Protein AF-A0A935Y0I4-F1 (afdb_monomer)

Foldseek 3Di:
DDDDDDDDDDPPPPPPPPPPQLVQALVVLLVLQLVVLVVDDPVCNVVCVVVSVLLSVLLRVLVVCPVVFALSVLQLFAALVVQPPVSVVRPDQAVLLLQLQAKWKWFDDPPDIGTFDGNVPDDPPFQQFDPDDDDPDDGDGDRADSVVSSVLCVVFPCVDSSDQKDWGACVSVDCNRVVPPPPTGTMIMGGPRSSSGDNSNVLVVLVVQLVVCVVVVPPVSVSNSSSVNSSSVSSVPVVLRHHPCSQVPVPPNGRVCVVSSHDDD

Radius of gyration: 25.75 Å; Cα contacts (8 Å, |Δi|>4): 357; chains: 1; bounding box: 66×88×62 Å

Sequence (265 aa):
MRTLIGIGILVLISYSFTFRDEAWGFYGHRLINKNAIFTLPDELRPFYKSHLDYIVEHAVDPDKRRYAVRGEAIRHYIDLDHWGVDAGQNLPRNLGDAICRNAAFYYIRAKDTILIFDTNQISEKEYVYTQNLQLNTTVFKSSVNSFRLSRWVNQTAIKEYDQNQWLVDITLGDSTIFPQLANAQSIWIDDKFSNHGILPYNFERVYRNLVAAWQNKNLDLVLRYSADIGHYIGDAHVPLHTTKNYNGQLTNQVGIHAFLGIQST

pLDDT: mean 80.15, std 18.41, range [35.19, 98.69]

Structure (mmCIF, N/CA/C/O backbone):
data_AF-A0A935Y0I4-F1
#
_entry.id   AF-A0A935Y0I4-F1
#
loop_
_atom_site.group_PDB
_atom_site.id
_atom_site.type_symbol
_atom_site.label_atom_id
_atom_site.label_alt_id
_atom_site.label_comp_id
_atom_site.label_asym_id
_atom_site.label_entity_id
_atom_site.label_seq_id
_atom_site.pdbx_PDB_ins_code
_atom_site.Cartn_x
_atom_site.Cartn_y
_atom_site.Cartn_z
_atom_site.occupancy
_atom_site.B_iso_or_equiv
_atom_site.auth_seq_id
_atom_site.auth_comp_id
_atom_site.auth_asym_id
_atom_site.auth_atom_id
_atom_site.pdbx_PDB_model_num
ATOM 1 N N . MET A 1 1 ? -41.126 -68.577 26.979 1.00 40.81 1 MET A N 1
ATOM 2 C CA . MET A 1 1 ? -39.895 -67.785 26.760 1.00 40.81 1 MET A CA 1
ATOM 3 C C . MET A 1 1 ? -40.201 -66.661 25.783 1.00 40.81 1 MET A C 1
ATOM 5 O O . MET A 1 1 ? -40.463 -66.941 24.623 1.00 40.81 1 MET A O 1
ATOM 9 N N . ARG A 1 2 ? -40.245 -65.410 26.249 1.00 37.00 2 ARG A N 1
ATOM 10 C CA . ARG A 1 2 ? -40.274 -64.210 25.400 1.00 37.00 2 ARG A CA 1
ATOM 11 C C . ARG A 1 2 ? -39.242 -63.247 25.973 1.00 37.00 2 ARG A C 1
ATOM 13 O O . ARG A 1 2 ? -39.443 -62.710 27.055 1.00 37.00 2 ARG A O 1
ATOM 20 N N . THR A 1 3 ? -38.109 -63.128 25.300 1.00 41.53 3 THR A N 1
ATOM 21 C CA . THR A 1 3 ? -37.005 -62.241 25.668 1.00 41.53 3 THR A CA 1
ATOM 22 C C . THR A 1 3 ? -37.339 -60.831 25.185 1.00 41.53 3 THR A C 1
ATOM 24 O O . THR A 1 3 ? -37.467 -60.598 23.986 1.00 41.53 3 THR A O 1
ATOM 27 N N . LEU A 1 4 ? -37.524 -59.898 26.119 1.00 44.22 4 LEU A N 1
ATOM 28 C CA . LEU A 1 4 ? -37.592 -58.462 25.846 1.00 44.22 4 LEU A CA 1
ATOM 29 C C . LEU A 1 4 ? -36.160 -57.951 25.654 1.00 44.22 4 LEU A C 1
ATOM 31 O O . LEU A 1 4 ? -35.377 -57.941 26.600 1.00 44.22 4 LEU A O 1
ATOM 35 N N . ILE A 1 5 ? -35.811 -57.552 24.432 1.00 45.97 5 ILE A N 1
ATOM 36 C CA . ILE A 1 5 ? -34.560 -56.844 24.143 1.00 45.97 5 ILE A CA 1
ATOM 37 C C . ILE A 1 5 ? -34.847 -55.353 24.328 1.00 45.97 5 ILE A C 1
ATOM 39 O O . ILE A 1 5 ? -35.503 -54.730 23.495 1.00 45.97 5 ILE A O 1
ATOM 43 N N . GLY A 1 6 ? -34.406 -54.795 25.454 1.00 44.44 6 GLY A N 1
ATOM 44 C CA . GLY A 1 6 ? -34.413 -53.354 25.686 1.00 44.44 6 GLY A CA 1
ATOM 45 C C . GLY A 1 6 ? -33.292 -52.697 24.887 1.00 44.44 6 GLY A C 1
ATOM 46 O O . GLY A 1 6 ? -32.119 -52.940 25.155 1.00 44.44 6 GLY A O 1
ATOM 47 N N . ILE A 1 7 ? -33.646 -51.872 23.904 1.00 51.00 7 ILE A N 1
ATOM 48 C CA . ILE A 1 7 ? -32.695 -51.018 23.189 1.00 51.00 7 ILE A CA 1
ATOM 49 C C . ILE A 1 7 ? -32.525 -49.745 24.022 1.00 51.00 7 ILE A C 1
ATOM 51 O O . ILE A 1 7 ? -33.390 -48.871 24.027 1.00 51.00 7 ILE A O 1
ATOM 55 N N . GLY A 1 8 ? -31.423 -49.662 24.767 1.00 48.25 8 GLY A N 1
ATOM 56 C CA . GLY A 1 8 ? -30.990 -48.421 25.400 1.00 48.25 8 GLY A CA 1
ATOM 57 C C . GLY A 1 8 ? -30.442 -47.472 24.338 1.00 48.25 8 GLY A C 1
ATOM 58 O O . GLY A 1 8 ? -29.405 -47.747 23.740 1.00 48.25 8 GLY A O 1
ATOM 59 N N . ILE A 1 9 ? -31.137 -46.363 24.089 1.00 52.34 9 ILE A N 1
ATOM 60 C CA . ILE A 1 9 ? -30.632 -45.276 23.247 1.00 52.34 9 ILE A CA 1
ATOM 61 C C . ILE A 1 9 ? -29.601 -44.503 24.073 1.00 52.34 9 ILE A C 1
ATOM 63 O O . ILE A 1 9 ? -29.947 -43.770 24.998 1.00 52.34 9 ILE A O 1
ATOM 67 N N . LEU A 1 10 ? -28.324 -44.694 23.749 1.00 49.09 10 LEU A N 1
ATOM 68 C CA . LEU A 1 10 ? -27.226 -43.910 24.298 1.00 49.09 10 LEU A CA 1
ATOM 69 C C . LEU A 1 10 ? -27.193 -42.571 23.547 1.00 49.09 10 LEU A C 1
ATOM 71 O O . LEU A 1 10 ? -26.735 -42.495 22.408 1.00 49.09 10 LEU A O 1
ATOM 75 N N . VAL A 1 11 ? -27.738 -41.518 24.157 1.00 53.06 11 VAL A N 1
ATOM 76 C CA . VAL A 1 11 ? -27.650 -40.154 23.619 1.00 53.06 11 VAL A CA 1
ATOM 77 C C . VAL A 1 11 ? -26.230 -39.648 23.869 1.00 53.06 11 VAL A C 1
ATOM 79 O O . VAL A 1 11 ? -25.910 -39.140 24.941 1.00 53.06 11 VAL A O 1
ATOM 82 N N . LEU A 1 12 ? -25.357 -39.823 22.877 1.00 50.84 12 LEU A N 1
ATOM 83 C CA . LEU A 1 12 ? -24.080 -39.122 22.811 1.00 50.84 12 LEU A CA 1
ATOM 84 C C . LEU A 1 12 ? -24.376 -37.642 22.556 1.00 50.84 12 LEU A C 1
ATOM 86 O O . LEU A 1 12 ? -24.647 -37.236 21.428 1.00 50.84 12 LEU A O 1
ATOM 90 N N . ILE A 1 13 ? -24.347 -36.835 23.617 1.00 53.62 13 ILE A N 1
ATOM 91 C CA . ILE A 1 13 ? -24.310 -35.377 23.501 1.00 53.62 13 ILE A CA 1
ATOM 92 C C . ILE A 1 13 ? -22.937 -35.031 22.925 1.00 53.62 13 ILE A C 1
ATOM 94 O O . ILE A 1 13 ? -21.954 -34.882 23.650 1.00 53.62 13 ILE A O 1
ATOM 98 N N . SER A 1 14 ? -22.849 -34.950 21.600 1.00 52.78 14 SER A N 1
ATOM 99 C CA . SER A 1 14 ? -21.717 -34.320 20.938 1.00 52.78 14 SER A CA 1
ATOM 100 C C . SER A 1 14 ? -21.765 -32.836 21.285 1.00 52.78 14 SER A C 1
ATOM 102 O O . SER A 1 14 ? -22.553 -32.083 20.712 1.00 52.78 14 SER A O 1
ATOM 104 N N . TYR A 1 15 ? -20.943 -32.407 22.242 1.00 48.09 15 TYR A N 1
ATOM 105 C CA . TYR A 1 15 ? -20.570 -31.003 22.350 1.00 48.09 15 TYR A CA 1
ATOM 106 C C . TYR A 1 15 ? -19.842 -30.648 21.053 1.00 48.09 15 TYR A C 1
ATOM 108 O O . TYR A 1 15 ? -18.650 -30.906 20.898 1.00 48.09 15 TYR A O 1
ATOM 116 N N . SER A 1 16 ? -20.572 -30.101 20.085 1.00 47.41 16 SER A N 1
ATOM 117 C CA . SER A 1 16 ? -19.957 -29.369 18.991 1.00 47.41 16 SER A CA 1
ATOM 118 C C . SER A 1 16 ? -19.268 -28.169 19.628 1.00 47.41 16 SER A C 1
ATOM 120 O O . SER A 1 16 ? -19.913 -27.172 19.946 1.00 47.41 16 SER A O 1
ATOM 122 N N . PHE A 1 17 ? -17.962 -28.278 19.869 1.00 44.94 17 PHE A N 1
ATOM 123 C CA . PHE A 1 17 ? -17.122 -27.102 20.031 1.00 44.94 17 PHE A CA 1
ATOM 124 C C . PHE A 1 17 ? -17.249 -26.325 18.720 1.00 44.94 17 PHE A C 1
ATOM 126 O O . PHE A 1 17 ? -16.590 -26.630 17.729 1.00 44.94 17 PHE A O 1
ATOM 133 N N . THR A 1 18 ? -18.161 -25.356 18.675 1.00 46.91 18 THR A N 1
ATOM 134 C CA . THR A 1 18 ? -18.112 -24.316 17.659 1.00 46.91 18 THR A CA 1
ATOM 135 C C . THR A 1 18 ? -16.845 -23.534 17.953 1.00 46.91 18 THR A C 1
ATOM 137 O O . THR A 1 18 ? -16.846 -22.676 18.837 1.00 46.91 18 THR A O 1
ATOM 140 N N . PHE A 1 19 ? -15.750 -23.876 17.276 1.00 46.38 19 PHE A N 1
ATOM 141 C CA . PHE A 1 19 ? -14.584 -23.009 17.194 1.00 46.38 19 PHE A CA 1
ATOM 142 C C . PHE A 1 19 ? -15.072 -21.671 16.625 1.00 46.38 19 PHE A C 1
ATOM 144 O O . PHE A 1 19 ? -15.308 -21.539 15.428 1.00 46.38 19 PHE A O 1
ATOM 151 N N . ARG A 1 20 ? -15.312 -20.694 17.502 1.00 52.66 20 ARG A N 1
ATOM 152 C CA . ARG A 1 20 ? -15.394 -19.279 17.140 1.00 52.66 20 ARG A CA 1
ATOM 153 C C . ARG A 1 20 ? -14.025 -18.670 17.410 1.00 52.66 20 ARG A C 1
ATOM 155 O O . ARG A 1 20 ? -13.895 -17.850 18.307 1.00 52.66 20 ARG A O 1
ATOM 162 N N . ASP A 1 21 ? -13.015 -19.103 16.666 1.00 49.38 21 ASP A N 1
ATOM 163 C CA . ASP A 1 21 ? -11.733 -18.397 16.623 1.00 49.38 21 ASP A CA 1
ATOM 164 C C . ASP A 1 21 ? -11.668 -17.591 15.327 1.00 49.38 21 ASP A C 1
ATOM 166 O O . ASP A 1 21 ? -10.992 -17.940 14.368 1.00 49.38 21 ASP A O 1
ATOM 170 N N . GLU A 1 22 ? -12.402 -16.479 15.296 1.00 61.56 22 GLU A N 1
ATOM 171 C CA . GLU A 1 22 ? -12.103 -15.374 14.379 1.00 61.56 22 GLU A CA 1
ATOM 172 C C . GLU A 1 22 ? -11.055 -14.463 15.036 1.00 61.56 22 GLU A C 1
ATOM 174 O O . GLU A 1 22 ? -11.298 -13.277 15.254 1.00 61.56 22 GLU A O 1
ATOM 179 N N . ALA A 1 23 ? -9.904 -15.015 15.435 1.00 62.53 23 ALA A N 1
ATOM 180 C CA . ALA A 1 23 ? -8.901 -14.251 16.180 1.00 62.53 23 ALA A CA 1
ATOM 181 C C . ALA A 1 23 ? -8.399 -13.025 15.389 1.00 62.53 23 ALA A C 1
ATOM 183 O O . ALA A 1 23 ? -8.123 -11.981 15.979 1.00 62.53 23 ALA A O 1
ATOM 184 N N . TRP A 1 24 ? -8.350 -13.137 14.057 1.00 70.31 24 TRP A N 1
ATOM 185 C CA . TRP A 1 24 ? -7.743 -12.138 13.170 1.00 70.31 24 TRP A CA 1
ATOM 186 C C . TRP A 1 24 ? -8.620 -11.686 11.997 1.00 70.31 24 TRP A C 1
ATOM 188 O O . TRP A 1 24 ? -8.236 -10.768 11.289 1.00 70.31 24 TRP A O 1
ATOM 198 N N . GLY A 1 25 ? -9.793 -12.289 11.790 1.00 82.06 25 GLY A N 1
ATOM 199 C CA . GLY A 1 25 ? -10.727 -11.907 10.729 1.00 82.06 25 GLY A CA 1
ATOM 200 C C . GLY A 1 25 ? -11.545 -10.663 11.080 1.00 82.06 25 GLY A C 1
ATOM 201 O O . GLY A 1 25 ? 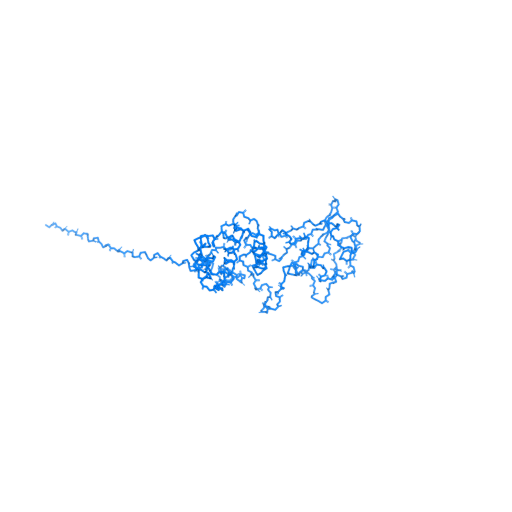-11.080 -9.735 11.742 1.00 82.06 25 GLY A O 1
ATOM 202 N N . PHE A 1 26 ? -12.822 -10.645 10.692 1.00 89.56 26 PHE A N 1
ATOM 203 C CA . PHE A 1 26 ? -13.692 -9.487 10.916 1.00 89.56 26 PHE A CA 1
ATOM 204 C C . PHE A 1 26 ? -13.775 -9.054 12.380 1.00 89.56 26 PHE A C 1
ATOM 206 O O . PHE A 1 26 ? -13.751 -7.855 12.670 1.00 89.56 26 PHE A O 1
ATOM 213 N N . TYR A 1 27 ? -13.851 -10.008 13.307 1.00 89.81 27 TYR A N 1
ATOM 214 C CA . TYR A 1 27 ? -13.810 -9.709 14.733 1.00 89.81 27 TYR A CA 1
ATOM 215 C C . TYR A 1 27 ? -12.490 -9.047 15.165 1.00 89.81 27 TYR A C 1
ATOM 217 O O . TYR A 1 27 ? -12.528 -8.038 15.873 1.00 89.81 27 TYR A O 1
ATOM 225 N N . GLY A 1 28 ? -11.346 -9.562 14.702 1.00 91.31 28 GLY A N 1
ATOM 226 C CA . GLY A 1 28 ? -10.019 -9.015 14.992 1.00 91.31 28 GLY A CA 1
ATOM 227 C C . GLY A 1 28 ? -9.895 -7.547 14.579 1.00 91.31 28 GLY A C 1
ATOM 228 O O . GLY A 1 28 ? -9.604 -6.692 15.419 1.00 91.31 28 GLY A O 1
ATOM 229 N N . HIS A 1 29 ? -10.231 -7.217 13.328 1.00 93.94 29 HIS A N 1
ATOM 230 C CA . HIS A 1 29 ? -10.179 -5.830 12.841 1.00 93.94 29 HIS A CA 1
ATOM 231 C C . HIS A 1 29 ? -11.102 -4.888 13.622 1.00 93.94 29 HIS A C 1
ATOM 233 O O . HIS A 1 29 ? -10.701 -3.771 13.969 1.00 93.94 29 HIS A O 1
ATOM 239 N N . ARG A 1 30 ? -12.321 -5.342 13.944 1.00 95.62 30 ARG A N 1
ATOM 240 C CA . ARG A 1 30 ? -13.286 -4.600 14.773 1.00 95.62 30 AR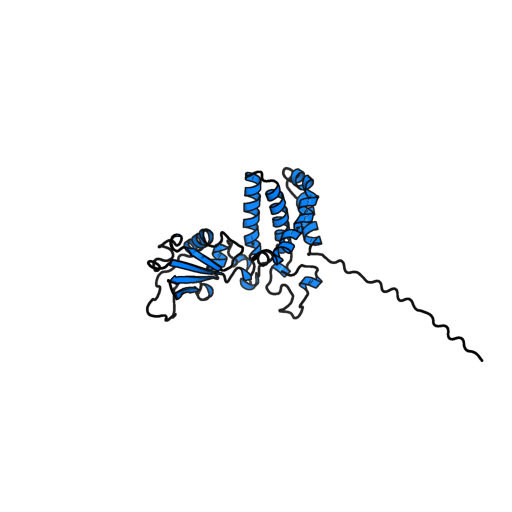G A CA 1
ATOM 241 C C . ARG A 1 30 ? -12.728 -4.311 16.161 1.00 95.62 30 ARG A C 1
ATOM 243 O O . ARG A 1 30 ? -12.832 -3.184 16.647 1.00 95.62 30 ARG A O 1
ATOM 250 N N . LEU A 1 31 ? -12.141 -5.321 16.799 1.00 95.19 31 LEU A N 1
ATOM 251 C CA . LEU A 1 31 ? -11.591 -5.215 18.144 1.00 95.19 31 LEU A CA 1
ATOM 252 C C . LEU A 1 31 ? -10.366 -4.294 18.183 1.00 95.19 31 LEU A C 1
ATOM 254 O O . LEU A 1 31 ? -10.285 -3.440 19.066 1.00 95.19 31 LEU A O 1
ATOM 258 N N . ILE A 1 32 ? -9.450 -4.418 17.217 1.00 95.00 32 ILE A N 1
ATOM 259 C CA . ILE A 1 32 ? -8.272 -3.547 17.093 1.00 95.00 32 ILE A CA 1
ATOM 260 C C . ILE A 1 32 ? -8.707 -2.089 16.921 1.00 95.00 32 ILE A C 1
ATOM 262 O O . ILE A 1 32 ? -8.279 -1.237 17.698 1.00 95.00 32 ILE A O 1
ATOM 266 N N . ASN A 1 33 ? -9.615 -1.803 15.981 1.00 96.88 33 ASN A N 1
ATOM 267 C CA . ASN A 1 33 ? -10.123 -0.446 15.750 1.00 96.88 33 ASN A CA 1
ATOM 268 C C . ASN A 1 33 ? -10.814 0.126 16.993 1.00 96.88 33 ASN A C 1
ATOM 270 O O . ASN A 1 33 ? -10.539 1.256 17.397 1.00 96.88 33 ASN A O 1
ATOM 274 N N . LYS A 1 34 ? -11.665 -0.673 17.648 1.00 97.56 34 LYS A N 1
ATOM 275 C CA . LYS A 1 34 ? -12.320 -0.285 18.901 1.00 97.56 34 LYS A CA 1
ATOM 276 C C . LYS A 1 34 ? -11.299 0.107 19.967 1.00 97.56 34 LYS A C 1
ATOM 278 O O . LYS A 1 34 ? -11.445 1.152 20.594 1.00 97.56 34 LYS A O 1
ATOM 283 N N . ASN A 1 35 ? -10.289 -0.731 20.189 1.00 97.50 35 ASN A N 1
ATOM 284 C CA . ASN A 1 35 ? -9.287 -0.508 21.228 1.00 97.50 35 ASN A CA 1
ATOM 285 C C . ASN A 1 35 ? -8.371 0.677 20.900 1.00 97.50 35 ASN A C 1
ATOM 287 O O . ASN A 1 35 ? -8.064 1.458 21.799 1.00 97.50 35 ASN A O 1
ATOM 291 N N . ALA A 1 36 ? -8.017 0.866 19.625 1.00 96.62 36 ALA A N 1
ATOM 292 C CA . ALA A 1 36 ? -7.198 1.985 19.168 1.00 96.62 36 ALA A CA 1
ATOM 293 C C . ALA A 1 36 ? -7.815 3.344 19.533 1.00 96.62 36 ALA A C 1
ATOM 295 O O . ALA A 1 36 ? -7.097 4.253 19.942 1.00 96.62 36 ALA A O 1
ATOM 296 N N . ILE A 1 37 ? -9.147 3.479 19.485 1.00 97.88 37 ILE A N 1
ATOM 297 C CA . ILE A 1 37 ? -9.838 4.714 19.892 1.00 97.88 37 ILE A CA 1
ATOM 298 C C . ILE A 1 37 ? -9.480 5.100 21.332 1.00 97.88 37 ILE A C 1
ATOM 300 O O . ILE A 1 37 ? -9.255 6.274 21.618 1.00 97.88 37 ILE A O 1
ATOM 304 N N . PHE A 1 38 ? -9.390 4.133 22.245 1.00 97.25 38 PHE A N 1
ATOM 305 C CA . PHE A 1 38 ? -9.099 4.400 23.655 1.00 97.25 38 PHE A CA 1
ATOM 306 C C . PHE A 1 38 ? -7.627 4.732 23.923 1.00 97.25 38 PHE A C 1
ATOM 308 O O . PHE A 1 38 ? -7.328 5.276 24.984 1.00 97.25 38 PHE A O 1
ATOM 315 N N . THR A 1 39 ? -6.730 4.475 22.967 1.00 96.69 39 THR A N 1
ATOM 316 C CA . THR A 1 39 ? -5.302 4.813 23.058 1.00 96.69 39 THR A CA 1
ATOM 317 C C . THR A 1 39 ? -4.945 6.126 22.357 1.00 96.69 39 THR A C 1
ATOM 319 O O . THR A 1 39 ? -3.797 6.555 22.424 1.00 96.69 39 THR A O 1
ATOM 322 N N . LEU A 1 40 ? -5.898 6.773 21.674 1.00 96.44 40 LEU A N 1
ATOM 323 C CA . LEU A 1 40 ? -5.672 8.062 21.009 1.00 96.44 40 LEU A CA 1
ATOM 324 C C . LEU A 1 40 ? -5.384 9.191 22.015 1.00 96.44 40 LEU A C 1
ATOM 326 O O . LEU A 1 40 ? -5.855 9.102 23.152 1.00 96.44 40 LEU A O 1
ATOM 330 N N . PRO A 1 41 ? -4.694 10.275 21.601 1.00 97.69 41 PRO A N 1
ATOM 331 C CA . PRO A 1 41 ? -4.523 11.489 22.406 1.00 97.69 41 PRO A CA 1
ATOM 332 C C . PRO A 1 41 ? -5.850 12.083 22.899 1.00 97.69 41 PRO A C 1
ATOM 334 O O . PRO A 1 41 ? -6.892 11.913 22.256 1.00 97.69 41 PRO A O 1
ATOM 337 N N . ASP A 1 42 ? -5.811 12.794 24.029 1.00 96.94 42 ASP A N 1
ATOM 338 C CA . ASP A 1 42 ? -6.998 13.350 24.697 1.00 96.94 42 ASP A CA 1
ATOM 339 C C . ASP A 1 42 ? -7.793 14.308 23.796 1.00 96.94 42 ASP A C 1
ATOM 341 O O . ASP A 1 42 ? -9.015 14.379 23.898 1.00 96.94 42 ASP A O 1
ATOM 345 N N . GLU A 1 43 ? -7.125 14.991 22.869 1.00 97.12 43 GLU A N 1
ATOM 346 C CA . GLU A 1 43 ? -7.724 15.949 21.939 1.00 97.12 43 GLU A CA 1
ATOM 347 C C . GLU A 1 43 ? -8.553 15.268 20.842 1.00 97.12 43 GLU A C 1
ATOM 349 O O . GLU A 1 43 ? -9.546 15.821 20.370 1.00 97.12 43 GLU A O 1
ATOM 354 N N . LEU A 1 44 ? -8.166 14.055 20.433 1.00 96.00 44 LEU A N 1
ATOM 355 C CA . LEU A 1 44 ? -8.829 13.303 19.363 1.00 96.00 44 LEU A CA 1
ATOM 356 C C . LEU A 1 44 ? -9.845 12.298 19.906 1.00 96.00 44 LEU A C 1
ATOM 358 O O . LEU A 1 44 ? -10.862 12.020 19.267 1.00 96.00 44 LEU A O 1
ATOM 362 N N . ARG A 1 45 ? -9.586 11.741 21.092 1.00 97.69 45 ARG A N 1
ATOM 363 C CA . ARG A 1 45 ? -10.374 10.646 21.664 1.00 97.69 45 ARG A CA 1
ATOM 364 C C . ARG A 1 45 ? -11.880 10.947 21.759 1.00 97.69 45 ARG A C 1
ATOM 366 O O . ARG A 1 45 ? -12.649 10.064 21.381 1.00 97.69 45 ARG A O 1
ATOM 373 N N . PRO A 1 46 ? -12.353 12.131 22.208 1.00 98.38 46 PRO A N 1
ATOM 374 C CA . PRO A 1 46 ? -13.785 12.430 22.280 1.00 98.38 46 PRO A CA 1
ATOM 375 C C . PRO A 1 46 ? -14.488 12.329 20.923 1.00 98.38 46 PRO A C 1
ATOM 377 O O . PRO A 1 46 ? -15.561 11.732 20.838 1.00 98.38 46 PRO A O 1
ATOM 380 N N . PHE A 1 47 ? -13.852 12.836 19.861 1.00 98.25 47 PHE A N 1
ATOM 381 C CA . PHE A 1 47 ? -14.379 12.755 18.500 1.00 98.25 47 PHE A CA 1
ATOM 382 C C . PHE A 1 47 ? -14.569 11.296 18.075 1.00 98.25 47 PHE A C 1
ATOM 384 O O . PHE A 1 47 ? -15.676 10.901 17.711 1.00 98.25 47 PHE A O 1
ATOM 391 N N . TYR A 1 48 ? -13.536 10.461 18.192 1.00 98.31 48 TYR A N 1
ATOM 392 C CA . TYR A 1 48 ? -13.633 9.062 17.767 1.00 98.31 48 TYR A CA 1
ATOM 393 C C . TYR A 1 48 ? -14.547 8.225 18.663 1.00 98.31 48 TYR A C 1
ATOM 395 O O . TYR A 1 48 ? -15.263 7.364 18.162 1.00 98.31 48 TYR A O 1
ATOM 403 N N . LYS A 1 49 ? -14.607 8.509 19.971 1.00 98.31 49 LYS A N 1
ATOM 404 C CA . LYS A 1 49 ? -15.575 7.863 20.870 1.00 98.31 49 LYS A CA 1
ATOM 405 C C . LYS A 1 49 ? -17.019 8.163 20.472 1.00 98.31 49 LYS A C 1
ATOM 407 O O . LYS A 1 49 ? -17.850 7.269 20.572 1.00 98.31 49 LYS A O 1
ATOM 412 N N . SER A 1 50 ? -17.318 9.380 20.010 1.00 98.38 50 SER A N 1
ATOM 413 C CA . SER A 1 50 ? -18.665 9.723 19.527 1.00 98.38 50 SER A CA 1
ATOM 414 C C . SER A 1 50 ? -19.051 9.025 18.214 1.00 98.38 50 SER A C 1
ATOM 416 O O . SER A 1 50 ? -20.235 8.916 17.922 1.00 98.38 50 SER A O 1
ATOM 418 N N . HIS A 1 51 ? -18.073 8.488 17.472 1.00 98.62 51 HIS A N 1
ATOM 419 C CA . HIS A 1 51 ? -18.269 7.752 16.216 1.00 98.62 51 HIS A CA 1
ATOM 420 C C . HIS A 1 51 ? -17.841 6.277 16.320 1.00 98.62 51 HIS A C 1
ATOM 422 O O . HIS A 1 51 ? -17.541 5.643 15.307 1.00 98.62 51 HIS A O 1
ATOM 428 N N . LEU A 1 52 ? -17.784 5.729 17.540 1.00 98.38 52 LEU A N 1
ATOM 429 C CA . LEU A 1 52 ? -17.259 4.389 17.815 1.00 98.38 52 LEU A CA 1
ATOM 430 C C . LEU A 1 52 ? -17.929 3.316 16.948 1.00 98.38 52 LEU A C 1
ATOM 432 O O . LEU A 1 52 ? -17.231 2.502 16.349 1.00 98.38 52 LEU A O 1
ATOM 436 N N . ASP A 1 53 ? -19.259 3.341 16.860 1.00 98.38 53 ASP A N 1
ATOM 437 C CA . ASP A 1 53 ? -20.024 2.328 16.130 1.00 98.38 53 ASP A CA 1
ATOM 438 C C . ASP A 1 53 ? -19.664 2.315 14.644 1.00 98.38 53 ASP A C 1
ATOM 440 O O . ASP A 1 53 ? -19.393 1.248 14.099 1.00 98.38 53 ASP A O 1
ATOM 444 N N . TYR A 1 54 ? -19.536 3.493 14.022 1.00 98.56 54 TYR A N 1
ATOM 445 C CA . TYR A 1 54 ? -19.104 3.607 12.630 1.00 98.56 54 TYR A CA 1
ATOM 446 C C . TYR A 1 54 ? -17.697 3.028 12.440 1.00 98.56 54 TYR A C 1
ATOM 448 O O . TYR A 1 54 ? -17.479 2.182 11.576 1.00 98.56 54 TYR A O 1
ATOM 456 N N . ILE A 1 55 ? -16.730 3.457 13.258 1.00 98.44 55 ILE A N 1
ATOM 457 C CA . ILE A 1 55 ? -15.335 3.017 13.113 1.00 98.44 55 ILE A CA 1
ATOM 458 C C . ILE A 1 55 ? -15.223 1.497 13.259 1.00 98.44 55 ILE A C 1
ATOM 460 O O . ILE A 1 55 ? -14.499 0.856 12.502 1.00 98.44 55 ILE A O 1
ATOM 464 N N . VAL A 1 56 ? -15.967 0.908 14.197 1.00 97.75 56 VAL A N 1
ATOM 465 C CA . VAL A 1 56 ? -15.986 -0.542 14.400 1.00 97.75 56 VAL A CA 1
ATOM 466 C C . VAL A 1 56 ? -16.695 -1.250 13.248 1.00 97.75 56 VAL A C 1
ATOM 468 O O . VAL A 1 56 ? -16.149 -2.201 12.699 1.00 97.75 56 VAL A O 1
ATOM 471 N N . GLU A 1 57 ? -17.889 -0.818 12.851 1.00 97.31 57 GLU A N 1
ATOM 472 C CA . GLU A 1 57 ? -18.662 -1.478 11.795 1.00 97.31 57 GLU A CA 1
ATOM 473 C C . GLU A 1 57 ? -17.926 -1.490 10.448 1.00 97.31 57 GLU A C 1
ATOM 475 O O . GLU A 1 57 ? -17.894 -2.526 9.769 1.00 97.31 57 GLU A O 1
ATOM 480 N N . HIS A 1 58 ? -17.282 -0.371 10.113 1.00 97.81 58 HIS A N 1
ATOM 481 C CA . HIS A 1 58 ? -16.564 -0.159 8.859 1.00 97.81 58 HIS A CA 1
ATOM 482 C C . HIS A 1 58 ? -15.102 -0.641 8.889 1.00 97.81 58 HIS A C 1
ATOM 484 O O . HIS A 1 58 ? -14.439 -0.635 7.854 1.00 97.81 58 HIS A O 1
ATOM 490 N N . ALA A 1 59 ? -14.603 -1.154 10.022 1.00 96.69 59 ALA A N 1
ATOM 491 C CA . ALA A 1 59 ? -13.249 -1.716 10.152 1.00 96.69 59 ALA A CA 1
ATOM 492 C C . ALA A 1 59 ? -12.974 -2.934 9.248 1.00 96.69 59 ALA A C 1
ATOM 494 O O . ALA A 1 59 ? -11.849 -3.414 9.189 1.00 96.69 59 ALA A O 1
ATOM 495 N N . VAL A 1 60 ? -13.996 -3.482 8.591 1.00 94.69 60 VAL A N 1
ATOM 496 C CA . VAL A 1 60 ? -13.910 -4.664 7.714 1.00 94.69 60 VAL A CA 1
ATOM 497 C C . VAL A 1 60 ? -14.245 -4.338 6.260 1.00 94.69 60 VAL A C 1
ATOM 499 O O . VAL A 1 60 ? -14.346 -5.224 5.416 1.00 94.69 60 VAL A O 1
ATOM 502 N N . ASP A 1 61 ? -14.479 -3.066 5.952 1.00 95.50 61 ASP A N 1
ATOM 503 C CA . ASP A 1 61 ? -14.834 -2.656 4.602 1.00 95.50 61 ASP A CA 1
ATOM 504 C C . ASP A 1 61 ? -13.715 -2.855 3.573 1.00 95.50 61 ASP A C 1
ATOM 506 O O . ASP A 1 61 ? -14.060 -3.242 2.455 1.00 95.50 61 ASP A O 1
ATOM 510 N N . PRO A 1 62 ? -12.414 -2.669 3.879 1.00 94.44 62 PRO A N 1
ATOM 511 C CA . PRO A 1 62 ? -11.358 -3.000 2.920 1.00 94.44 62 PRO A CA 1
ATOM 512 C C . PRO A 1 62 ? -11.388 -4.463 2.467 1.00 94.44 62 PRO A C 1
ATOM 514 O O . PRO A 1 62 ? -11.322 -4.737 1.268 1.00 94.44 62 PRO A O 1
ATOM 517 N N . ASP A 1 63 ? -11.594 -5.395 3.398 1.00 92.56 63 ASP A N 1
ATOM 518 C CA . ASP A 1 63 ? -11.771 -6.819 3.092 1.00 92.56 63 ASP A CA 1
ATOM 519 C C . ASP A 1 63 ? -12.955 -7.052 2.148 1.00 92.56 63 ASP A C 1
ATOM 521 O O . ASP A 1 63 ? -12.860 -7.799 1.176 1.00 92.56 63 ASP A O 1
ATOM 525 N N . LYS A 1 64 ? -14.090 -6.386 2.393 1.00 91.12 64 LYS A N 1
ATOM 526 C CA . LYS A 1 64 ? -15.261 -6.489 1.508 1.00 91.12 64 LYS A CA 1
ATOM 527 C C . LYS A 1 64 ? -14.965 -5.914 0.121 1.00 91.12 64 LYS A C 1
ATOM 529 O O . LYS A 1 64 ? -15.407 -6.471 -0.885 1.00 91.12 64 LYS A O 1
ATOM 534 N N . ARG A 1 65 ? -14.223 -4.803 0.052 1.00 91.81 65 ARG A N 1
ATOM 535 C CA . ARG A 1 65 ? -13.878 -4.127 -1.207 1.00 91.81 65 ARG A CA 1
ATOM 536 C C . ARG A 1 65 ? -12.934 -4.941 -2.074 1.00 91.81 65 ARG A C 1
ATOM 538 O O . ARG A 1 65 ? -12.995 -4.768 -3.288 1.00 91.81 65 ARG A O 1
ATOM 545 N N . ARG A 1 66 ? -12.131 -5.854 -1.515 1.00 86.88 66 ARG A N 1
ATOM 546 C CA . ARG A 1 66 ? -11.161 -6.643 -2.298 1.00 86.88 66 ARG A CA 1
ATOM 547 C C . ARG A 1 66 ? -11.781 -7.428 -3.454 1.00 86.88 66 ARG A C 1
ATOM 549 O O . ARG A 1 66 ? -11.130 -7.635 -4.470 1.00 86.88 66 ARG A O 1
ATOM 556 N N . TYR A 1 67 ? -13.051 -7.812 -3.322 1.00 84.38 67 TYR A N 1
ATOM 557 C CA . TYR A 1 67 ? -13.793 -8.541 -4.353 1.00 84.38 67 TYR A CA 1
ATOM 558 C C . TYR A 1 67 ? -14.420 -7.643 -5.427 1.00 84.38 67 TYR A C 1
ATOM 560 O O . TYR A 1 67 ? -14.807 -8.135 -6.484 1.00 84.38 67 TYR A O 1
ATOM 568 N N . ALA A 1 68 ? -14.548 -6.342 -5.161 1.00 86.50 68 ALA A N 1
ATOM 569 C CA . ALA A 1 68 ? -15.246 -5.391 -6.026 1.00 86.50 68 ALA A CA 1
ATOM 570 C C . ALA A 1 68 ? -14.312 -4.339 -6.645 1.00 86.50 68 ALA A C 1
ATOM 572 O O . ALA A 1 68 ? -14.619 -3.788 -7.701 1.00 86.50 68 ALA A O 1
ATOM 573 N N . VAL A 1 69 ? -13.183 -4.049 -5.998 1.00 88.00 69 VAL A N 1
ATOM 574 C CA . VAL A 1 69 ? -12.239 -3.002 -6.391 1.00 88.00 69 VAL A CA 1
ATOM 575 C C . VAL A 1 69 ? -10.943 -3.648 -6.863 1.00 88.00 69 VAL A C 1
ATOM 577 O O . VAL A 1 69 ? -10.228 -4.297 -6.097 1.00 88.00 69 VAL A O 1
ATOM 580 N N . ARG A 1 70 ? -10.627 -3.452 -8.147 1.00 85.62 70 ARG A N 1
ATOM 581 C CA . ARG A 1 70 ? -9.357 -3.897 -8.728 1.00 85.62 70 ARG A CA 1
ATOM 582 C C . ARG A 1 70 ? -8.193 -3.266 -7.957 1.00 85.62 70 ARG A C 1
ATOM 584 O O . ARG A 1 70 ? -8.207 -2.073 -7.695 1.00 85.62 70 ARG A O 1
ATOM 591 N N . GLY A 1 71 ? -7.196 -4.073 -7.599 1.00 87.31 71 GLY A N 1
ATOM 592 C CA . GLY A 1 71 ? -6.007 -3.593 -6.888 1.00 87.31 71 GLY A CA 1
ATOM 593 C C . GLY A 1 71 ? -6.205 -3.344 -5.389 1.00 87.31 71 GLY A C 1
ATOM 594 O O . GLY A 1 71 ? -5.267 -2.904 -4.728 1.00 87.31 71 GLY A O 1
ATOM 595 N N . GLU A 1 72 ? -7.380 -3.644 -4.822 1.00 91.44 72 GLU A N 1
ATOM 596 C CA . GLU A 1 72 ? -7.560 -3.582 -3.368 1.00 91.44 72 GLU A CA 1
ATOM 597 C C . GLU A 1 72 ? -6.850 -4.749 -2.668 1.00 91.44 72 GLU A C 1
ATOM 599 O O . GLU A 1 72 ? -6.155 -4.504 -1.694 1.00 91.44 72 GLU A O 1
ATOM 604 N N . ALA A 1 73 ? -6.924 -5.982 -3.187 1.00 90.88 73 ALA A N 1
ATOM 605 C CA . ALA A 1 73 ? -6.347 -7.172 -2.538 1.00 90.88 73 ALA A CA 1
ATOM 606 C C . ALA A 1 73 ? -4.849 -7.032 -2.190 1.00 90.88 73 ALA A C 1
ATOM 608 O O . ALA A 1 73 ? -4.437 -7.304 -1.066 1.00 90.88 73 ALA A O 1
ATOM 609 N N . ILE A 1 74 ? -4.042 -6.493 -3.111 1.00 92.31 74 ILE A N 1
ATOM 610 C CA . ILE A 1 74 ? -2.595 -6.284 -2.909 1.00 92.31 74 ILE A CA 1
ATOM 611 C C . ILE A 1 74 ? -2.261 -5.292 -1.780 1.00 92.31 74 ILE A C 1
ATOM 613 O O . ILE A 1 74 ? -1.103 -5.148 -1.402 1.00 92.31 74 ILE A O 1
ATOM 617 N N . ARG A 1 75 ? -3.248 -4.575 -1.232 1.00 93.38 75 ARG A N 1
ATOM 618 C CA . ARG A 1 75 ? -3.062 -3.601 -0.144 1.00 93.38 75 ARG A CA 1
ATOM 619 C C . ARG A 1 75 ? -3.103 -4.219 1.243 1.00 93.38 75 ARG A C 1
ATOM 621 O O . ARG A 1 75 ? -2.819 -3.495 2.187 1.00 93.38 75 ARG A O 1
ATOM 628 N N . HIS A 1 76 ? -3.455 -5.497 1.343 1.00 94.00 76 HIS A N 1
ATOM 629 C CA . HIS A 1 76 ? -3.639 -6.231 2.599 1.00 94.00 76 HIS A CA 1
ATOM 630 C C . HIS A 1 76 ? -2.387 -7.003 3.022 1.00 94.00 76 HIS A C 1
ATOM 632 O O . HIS A 1 76 ? -2.350 -7.567 4.101 1.00 94.00 76 HIS A O 1
ATOM 638 N N . TYR A 1 77 ? -1.344 -7.054 2.190 1.00 94.31 77 TYR A N 1
ATOM 639 C CA . TYR A 1 77 ? -0.142 -7.831 2.494 1.00 94.31 77 TYR A CA 1
ATOM 640 C C . TYR A 1 77 ? 1.133 -7.226 1.893 1.00 94.31 77 TYR A C 1
ATOM 642 O O . TYR A 1 77 ? 1.095 -6.276 1.102 1.00 94.31 77 TYR A O 1
ATOM 650 N N . ILE A 1 78 ? 2.275 -7.785 2.290 1.00 94.81 78 ILE A N 1
ATOM 651 C CA . ILE A 1 78 ? 3.595 -7.566 1.694 1.00 94.81 78 ILE A CA 1
ATOM 652 C C . ILE A 1 78 ? 4.418 -8.854 1.794 1.00 94.81 78 ILE A C 1
ATOM 654 O O . ILE A 1 78 ? 4.650 -9.367 2.874 1.00 94.81 78 ILE A O 1
ATOM 658 N N . ASP A 1 79 ? 4.903 -9.382 0.682 1.00 94.00 79 ASP A N 1
ATOM 659 C CA . ASP A 1 79 ? 5.825 -10.514 0.656 1.00 94.00 79 ASP A CA 1
ATOM 660 C C . ASP A 1 79 ? 7.240 -10.016 0.978 1.00 94.00 79 ASP A C 1
ATOM 662 O O . ASP A 1 79 ? 7.971 -9.541 0.104 1.00 94.00 79 ASP A O 1
ATOM 666 N N . LEU A 1 80 ? 7.627 -10.084 2.255 1.00 93.69 80 LEU A N 1
ATOM 667 C CA . LEU A 1 80 ? 8.970 -9.686 2.677 1.00 93.69 80 LEU A CA 1
ATOM 668 C C . LEU A 1 80 ? 10.042 -10.684 2.230 1.00 93.69 80 LEU A C 1
ATOM 670 O O . LEU A 1 80 ? 11.194 -10.282 2.072 1.00 93.69 80 LEU A O 1
ATOM 674 N N . ASP A 1 81 ? 9.678 -11.941 1.950 1.00 92.12 81 ASP A N 1
ATOM 675 C CA . ASP A 1 81 ? 10.626 -12.967 1.500 1.00 92.12 81 ASP A CA 1
ATOM 676 C C . ASP A 1 81 ? 11.227 -12.607 0.131 1.00 92.12 81 ASP A C 1
ATOM 678 O O . ASP A 1 81 ? 12.363 -12.978 -0.174 1.00 92.12 81 ASP A O 1
ATOM 682 N N . HIS A 1 82 ? 10.503 -11.814 -0.670 1.00 88.56 82 HIS A N 1
ATOM 683 C CA . HIS A 1 82 ? 10.996 -11.228 -1.919 1.00 88.56 82 HIS A CA 1
ATOM 684 C C . HIS A 1 82 ? 12.261 -10.366 -1.729 1.00 88.56 82 HIS A C 1
ATOM 686 O O . HIS A 1 82 ? 13.076 -10.259 -2.642 1.00 88.56 82 HIS A O 1
ATOM 692 N N . TRP A 1 83 ? 12.457 -9.778 -0.546 1.00 87.81 83 TRP A N 1
ATOM 693 C CA . TRP A 1 83 ? 13.557 -8.851 -0.249 1.00 87.81 83 TRP A CA 1
ATOM 694 C C . TRP A 1 83 ? 14.736 -9.504 0.488 1.00 87.81 83 TRP A C 1
ATOM 696 O O . TRP A 1 83 ? 15.690 -8.819 0.876 1.00 87.81 83 TRP A O 1
ATOM 706 N N . GLY A 1 84 ? 14.698 -10.829 0.649 1.00 88.75 84 GLY A N 1
ATOM 707 C CA . GLY A 1 84 ? 15.746 -11.616 1.293 1.00 88.75 84 GLY A CA 1
ATOM 708 C C . GLY A 1 84 ? 15.793 -11.459 2.816 1.00 88.75 84 GLY A C 1
ATOM 709 O O . GLY A 1 84 ? 14.911 -10.874 3.437 1.00 88.75 84 GLY A O 1
ATOM 710 N N . VAL A 1 85 ? 16.853 -11.995 3.430 1.00 89.50 85 VAL A N 1
ATOM 711 C CA . VAL A 1 85 ? 17.005 -12.058 4.899 1.00 89.50 85 VAL A CA 1
ATOM 712 C C . VAL A 1 85 ? 16.988 -10.667 5.546 1.00 89.50 85 VAL A C 1
ATOM 714 O O . VAL A 1 85 ? 16.405 -10.490 6.612 1.00 89.50 85 VAL A O 1
ATOM 717 N N . ASP A 1 86 ? 17.553 -9.664 4.870 1.00 90.06 86 ASP A N 1
ATOM 718 C CA . ASP A 1 86 ? 17.596 -8.271 5.327 1.00 90.06 86 ASP A CA 1
ATOM 719 C C . ASP A 1 86 ? 16.455 -7.421 4.739 1.00 90.06 86 ASP A C 1
ATOM 721 O O . ASP A 1 86 ? 16.633 -6.236 4.441 1.00 90.06 86 ASP A O 1
ATOM 725 N N . ALA A 1 87 ? 15.260 -8.004 4.578 1.00 89.44 87 ALA A N 1
ATOM 726 C CA . ALA A 1 87 ? 14.098 -7.348 3.973 1.00 89.44 87 ALA A CA 1
ATOM 727 C C . ALA A 1 87 ? 13.829 -5.935 4.523 1.00 89.44 87 ALA A C 1
ATOM 729 O O . ALA A 1 87 ? 13.541 -5.018 3.760 1.00 89.44 87 ALA A O 1
ATOM 730 N N . GLY A 1 88 ? 13.997 -5.711 5.832 1.00 85.88 88 GLY A N 1
ATOM 731 C CA . GLY A 1 88 ? 13.800 -4.394 6.453 1.00 85.88 88 GLY A CA 1
ATOM 732 C C . GLY A 1 88 ? 14.775 -3.296 5.991 1.00 85.88 88 GLY A C 1
ATOM 733 O O . GLY A 1 88 ? 14.465 -2.108 6.143 1.00 85.88 88 GLY A O 1
ATOM 734 N N . GLN A 1 89 ? 15.934 -3.672 5.441 1.00 88.06 89 GLN A N 1
ATOM 735 C CA . GLN A 1 89 ? 16.913 -2.767 4.827 1.00 88.06 89 GLN A CA 1
ATOM 736 C C . GLN A 1 89 ? 16.731 -2.681 3.307 1.00 88.06 89 GLN A C 1
ATOM 738 O O . GLN A 1 89 ? 16.880 -1.601 2.734 1.00 88.06 89 GLN A O 1
ATOM 743 N N . ASN A 1 90 ? 16.386 -3.802 2.671 1.00 89.81 90 ASN A N 1
ATOM 744 C CA . ASN A 1 90 ? 16.301 -3.915 1.216 1.00 89.81 90 ASN A CA 1
ATOM 745 C C . ASN A 1 90 ? 14.991 -3.358 0.644 1.00 89.81 90 ASN A C 1
ATOM 747 O O . ASN A 1 90 ? 15.007 -2.794 -0.454 1.00 89.81 90 ASN A O 1
ATOM 751 N N . LEU A 1 91 ? 13.887 -3.475 1.393 1.00 90.56 91 LEU A N 1
ATOM 752 C CA . LEU A 1 91 ? 12.574 -2.951 1.024 1.00 90.56 91 LEU A CA 1
ATOM 753 C C . LEU A 1 91 ? 12.649 -1.421 0.851 1.00 90.56 91 LEU A C 1
ATOM 755 O O . LEU A 1 91 ? 12.926 -0.698 1.818 1.00 90.56 91 LEU A O 1
ATOM 759 N N . PRO A 1 92 ? 12.378 -0.891 -0.355 1.00 90.31 92 PRO A N 1
ATOM 760 C CA . PRO A 1 92 ? 12.409 0.540 -0.607 1.00 90.31 92 PRO A CA 1
ATOM 761 C C . PRO A 1 92 ? 11.373 1.270 0.241 1.00 90.31 92 PRO A C 1
ATOM 763 O O . PRO A 1 92 ? 10.293 0.751 0.513 1.00 90.31 92 PRO A O 1
ATOM 766 N N . ARG A 1 93 ? 11.688 2.496 0.662 1.00 88.69 93 ARG A N 1
ATOM 767 C CA . ARG A 1 93 ? 10.835 3.259 1.591 1.00 88.69 93 ARG A CA 1
ATOM 768 C C . ARG A 1 93 ? 9.604 3.881 0.931 1.00 88.69 93 ARG A C 1
ATOM 770 O O . ARG A 1 93 ? 8.666 4.238 1.628 1.00 88.69 93 ARG A O 1
ATOM 777 N N . ASN A 1 94 ? 9.598 3.996 -0.390 1.00 87.44 94 ASN A N 1
ATOM 778 C CA . ASN A 1 94 ? 8.542 4.582 -1.209 1.00 87.44 94 ASN A CA 1
ATOM 779 C C . ASN A 1 94 ? 8.149 3.618 -2.341 1.00 87.44 94 ASN A C 1
ATOM 781 O O . ASN A 1 94 ? 8.997 2.942 -2.926 1.00 87.44 94 ASN A O 1
ATOM 785 N N . LEU A 1 95 ? 6.858 3.601 -2.690 1.00 88.06 95 LEU A N 1
ATOM 786 C CA . LEU A 1 95 ? 6.330 2.678 -3.701 1.00 88.06 95 LEU A CA 1
ATOM 787 C C . LEU A 1 95 ? 6.979 2.888 -5.073 1.00 88.06 95 LEU A C 1
ATOM 789 O O . LEU A 1 95 ? 7.288 1.922 -5.760 1.00 88.06 95 LEU A O 1
ATOM 793 N N . GLY A 1 96 ? 7.239 4.143 -5.453 1.00 87.44 96 GLY A N 1
ATOM 794 C CA . GLY A 1 96 ? 7.898 4.448 -6.721 1.00 87.44 96 GLY A CA 1
ATOM 795 C C . GLY A 1 96 ? 9.278 3.825 -6.866 1.00 87.44 96 GLY A C 1
ATOM 796 O O . GLY A 1 96 ? 9.580 3.326 -7.946 1.00 87.44 96 GLY A O 1
ATOM 797 N N . ASP A 1 97 ? 10.087 3.768 -5.804 1.00 86.88 97 ASP A N 1
ATOM 798 C CA . ASP A 1 97 ? 11.374 3.070 -5.879 1.00 86.88 97 ASP A CA 1
ATOM 799 C C . ASP A 1 97 ? 11.167 1.556 -5.965 1.00 86.88 97 ASP A C 1
ATOM 801 O O . ASP A 1 97 ? 11.881 0.900 -6.715 1.00 86.88 97 ASP A O 1
ATOM 805 N N . ALA A 1 98 ? 10.198 0.994 -5.232 1.00 88.81 98 ALA A N 1
ATOM 806 C CA . ALA A 1 98 ? 9.901 -0.440 -5.276 1.00 88.81 98 ALA A CA 1
ATOM 807 C C . ALA A 1 98 ? 9.465 -0.901 -6.672 1.00 88.81 98 ALA A C 1
ATOM 809 O O . ALA A 1 98 ? 10.008 -1.880 -7.189 1.00 88.81 98 ALA A O 1
ATOM 810 N N . ILE A 1 99 ? 8.582 -0.135 -7.316 1.00 88.81 99 ILE A N 1
ATOM 811 C CA . ILE A 1 99 ? 8.172 -0.351 -8.707 1.00 88.81 99 ILE A CA 1
ATOM 812 C C . ILE A 1 99 ? 9.363 -0.155 -9.643 1.00 88.81 99 ILE A C 1
ATOM 814 O O . ILE A 1 99 ? 9.655 -1.029 -10.446 1.00 88.81 99 ILE A O 1
ATOM 818 N N . CYS A 1 100 ? 10.114 0.944 -9.524 1.00 86.75 100 CYS A N 1
ATOM 819 C CA . CYS A 1 100 ? 11.258 1.198 -10.408 1.00 86.75 100 CYS A CA 1
ATOM 820 C C . CYS A 1 100 ? 12.402 0.192 -10.247 1.00 86.75 100 CYS A C 1
ATOM 822 O O . CYS A 1 100 ? 13.253 0.121 -11.125 1.00 86.75 100 CYS A O 1
ATOM 824 N N . ARG A 1 101 ? 12.472 -0.553 -9.142 1.00 84.38 101 ARG A N 1
ATOM 825 C CA . ARG A 1 101 ? 13.413 -1.671 -8.993 1.00 84.38 101 ARG A CA 1
ATOM 826 C C . ARG A 1 101 ? 12.887 -2.952 -9.628 1.00 84.38 101 ARG A C 1
ATOM 828 O O . ARG A 1 101 ? 13.702 -3.760 -10.057 1.00 84.38 101 ARG A O 1
ATOM 835 N N . ASN A 1 102 ? 11.569 -3.096 -9.778 1.00 86.69 102 ASN A N 1
ATOM 836 C CA . ASN A 1 102 ? 10.937 -4.285 -10.343 1.00 86.69 102 ASN A CA 1
ATOM 837 C C . ASN A 1 102 ? 9.863 -3.937 -11.385 1.00 86.69 102 ASN A C 1
ATOM 839 O O . ASN A 1 102 ? 8.688 -4.269 -11.227 1.00 86.69 102 ASN A O 1
ATOM 843 N N . ALA A 1 103 ? 10.257 -3.272 -12.467 1.00 88.62 103 ALA A N 1
ATOM 844 C CA . ALA A 1 103 ? 9.365 -2.957 -13.572 1.00 88.62 103 ALA A CA 1
ATOM 845 C C . ALA A 1 103 ? 10.067 -3.097 -14.921 1.00 88.62 103 ALA A C 1
ATOM 847 O O . ALA A 1 103 ? 11.281 -2.917 -15.057 1.00 88.62 103 ALA A O 1
ATOM 848 N N . ALA A 1 104 ? 9.268 -3.387 -15.942 1.00 86.81 104 ALA A N 1
ATOM 849 C CA . ALA A 1 104 ? 9.692 -3.269 -17.326 1.00 86.81 104 ALA A CA 1
ATOM 850 C C . ALA A 1 104 ? 9.067 -2.026 -17.957 1.00 86.81 104 ALA A C 1
ATOM 852 O O . ALA A 1 104 ? 7.891 -1.726 -17.763 1.00 86.81 104 ALA A O 1
ATOM 853 N N . PHE A 1 105 ? 9.871 -1.300 -18.721 1.00 84.69 105 PHE A N 1
ATOM 854 C CA . PHE A 1 105 ? 9.468 -0.076 -19.392 1.00 84.69 105 PHE A CA 1
ATOM 855 C C . PHE A 1 105 ? 9.568 -0.289 -20.891 1.00 84.69 105 PHE A C 1
ATOM 857 O O . PHE A 1 105 ? 10.606 -0.702 -21.411 1.00 84.69 105 PHE A O 1
ATOM 864 N N . TYR A 1 106 ? 8.497 0.045 -21.590 1.00 83.12 106 TYR A N 1
ATOM 865 C CA . TYR A 1 106 ? 8.362 -0.079 -23.028 1.00 83.12 106 TYR A CA 1
ATOM 866 C C . TYR A 1 106 ? 7.964 1.274 -23.599 1.00 83.12 106 TYR A C 1
ATOM 868 O O . TYR A 1 106 ? 7.315 2.070 -22.927 1.00 83.12 106 TYR A O 1
ATOM 876 N N . TYR A 1 107 ? 8.298 1.537 -24.855 1.00 80.06 107 TYR A N 1
ATOM 877 C CA . TYR A 1 107 ? 7.647 2.614 -25.592 1.00 80.06 107 TYR A CA 1
ATOM 878 C C . TYR A 1 107 ? 6.744 2.035 -26.670 1.00 80.06 107 TYR A C 1
ATOM 880 O O . TYR A 1 107 ? 7.036 0.986 -27.251 1.00 80.06 107 TYR A O 1
ATOM 888 N N . ILE A 1 108 ? 5.667 2.757 -26.962 1.00 77.38 108 ILE A N 1
ATOM 889 C CA . ILE A 1 108 ? 4.720 2.402 -28.013 1.00 77.38 108 ILE A CA 1
ATOM 890 C C . ILE A 1 108 ? 4.894 3.367 -29.189 1.00 77.38 108 ILE A C 1
ATOM 892 O O . ILE A 1 108 ? 4.890 4.594 -29.036 1.00 77.38 108 ILE A O 1
ATOM 896 N N . ARG A 1 109 ? 5.068 2.794 -30.382 1.00 73.88 109 ARG A N 1
ATOM 897 C CA . ARG A 1 109 ? 4.915 3.460 -31.683 1.00 73.88 109 ARG A CA 1
ATOM 898 C C . ARG A 1 109 ? 3.662 2.916 -32.354 1.00 73.88 109 ARG A C 1
ATOM 900 O O . ARG A 1 109 ? 3.230 1.818 -32.039 1.00 73.88 109 ARG A O 1
ATOM 907 N N . ALA A 1 110 ? 3.141 3.652 -33.334 1.00 70.00 110 ALA A N 1
ATOM 908 C CA . ALA A 1 110 ? 1.870 3.400 -34.022 1.00 70.00 110 ALA A CA 1
ATOM 909 C C . ALA A 1 110 ? 1.493 1.925 -34.317 1.00 70.00 110 ALA A C 1
ATOM 911 O O . ALA A 1 110 ? 0.303 1.634 -34.402 1.00 70.00 110 ALA A O 1
ATOM 912 N N . LYS A 1 111 ? 2.454 1.006 -34.502 1.00 69.56 111 LYS A N 1
ATOM 913 C CA . LYS A 1 111 ? 2.198 -0.437 -34.679 1.00 69.56 111 LYS A CA 1
ATOM 914 C C . LYS A 1 111 ? 3.034 -1.372 -33.794 1.00 69.56 111 LYS A C 1
ATOM 916 O O . LYS A 1 111 ? 2.747 -2.562 -33.785 1.00 69.56 111 LYS A O 1
ATOM 921 N N . ASP A 1 112 ? 4.017 -0.858 -33.053 1.00 71.94 112 ASP A N 1
ATOM 922 C CA . ASP A 1 112 ? 5.023 -1.678 -32.368 1.00 71.94 112 ASP A CA 1
ATOM 923 C C . ASP A 1 112 ? 5.204 -1.242 -30.911 1.00 71.94 112 ASP A C 1
ATOM 925 O O . ASP A 1 112 ? 5.192 -0.051 -30.594 1.00 71.94 112 ASP A O 1
ATOM 929 N N . THR A 1 113 ? 5.430 -2.218 -30.031 1.00 77.19 113 THR A N 1
ATOM 930 C CA . THR A 1 113 ? 5.826 -2.001 -28.632 1.00 77.19 113 THR A CA 1
ATOM 931 C C . THR A 1 113 ? 7.246 -2.507 -28.455 1.00 77.19 113 THR A C 1
ATOM 933 O O . THR A 1 113 ? 7.541 -3.656 -28.777 1.00 77.19 113 THR A O 1
ATOM 936 N N . ILE A 1 114 ? 8.141 -1.647 -27.977 1.00 76.56 114 ILE A N 1
ATOM 937 C CA . ILE A 1 114 ? 9.570 -1.950 -27.893 1.00 76.56 114 ILE A CA 1
ATOM 938 C C . ILE A 1 114 ? 10.022 -1.790 -26.447 1.00 76.56 114 ILE A C 1
ATOM 940 O O . ILE A 1 114 ? 9.804 -0.746 -25.832 1.00 76.56 114 ILE A O 1
ATOM 944 N N . LEU A 1 115 ? 10.659 -2.834 -25.915 1.00 76.62 115 LEU A N 1
ATOM 945 C CA . LEU A 1 115 ? 11.259 -2.822 -24.585 1.00 76.62 115 LEU A CA 1
ATOM 946 C C . LEU A 1 115 ? 12.393 -1.792 -24.542 1.00 76.62 115 LEU A C 1
ATOM 948 O O . LEU A 1 115 ? 13.325 -1.848 -25.344 1.00 76.62 115 LEU A O 1
ATOM 952 N N . ILE A 1 116 ? 12.313 -0.865 -23.591 1.00 75.31 116 ILE A N 1
ATOM 953 C CA . ILE A 1 116 ? 13.393 0.069 -23.271 1.00 75.31 116 ILE A CA 1
ATOM 954 C C . ILE A 1 116 ? 14.365 -0.626 -22.308 1.00 75.31 116 ILE A C 1
ATOM 956 O O . ILE A 1 116 ? 15.561 -0.686 -22.583 1.00 75.31 116 ILE A O 1
ATOM 960 N N . PHE A 1 117 ? 13.849 -1.147 -21.187 1.00 74.06 117 PHE A N 1
ATOM 961 C CA . PHE A 1 117 ? 14.608 -1.876 -20.165 1.00 74.06 117 PHE A CA 1
ATOM 962 C C . PHE A 1 117 ? 13.692 -2.653 -19.216 1.00 74.06 117 PHE A C 1
ATOM 964 O O . PHE A 1 117 ? 12.527 -2.303 -19.034 1.00 74.06 117 PHE A O 1
ATOM 971 N N . ASP A 1 118 ? 14.251 -3.688 -18.592 1.00 78.88 118 ASP A N 1
ATOM 972 C CA . ASP A 1 118 ? 13.631 -4.485 -17.534 1.00 78.88 118 ASP A CA 1
ATOM 973 C C . ASP A 1 118 ? 14.555 -4.469 -16.319 1.00 78.88 118 ASP A C 1
ATOM 975 O O . ASP A 1 118 ? 15.669 -4.988 -16.385 1.00 78.88 118 ASP A O 1
ATOM 979 N N . THR A 1 119 ? 14.126 -3.842 -15.228 1.00 77.25 119 THR A N 1
ATOM 980 C CA . THR A 1 119 ? 15.002 -3.566 -14.079 1.00 77.25 119 THR A CA 1
ATOM 981 C C . THR A 1 119 ? 15.407 -4.834 -13.339 1.00 77.25 119 THR A C 1
ATOM 983 O O . THR A 1 119 ? 16.504 -4.888 -12.794 1.00 77.25 119 THR A O 1
ATOM 986 N N . ASN A 1 120 ? 14.595 -5.892 -13.426 1.00 74.19 120 ASN A N 1
ATOM 987 C CA . ASN A 1 120 ? 14.912 -7.210 -12.869 1.00 74.19 120 ASN A CA 1
ATOM 988 C C . ASN A 1 120 ? 16.093 -7.895 -13.572 1.00 74.19 120 ASN A C 1
ATOM 990 O O . ASN A 1 120 ? 16.660 -8.845 -13.040 1.00 74.19 120 ASN A O 1
ATOM 994 N N . GLN A 1 121 ? 16.450 -7.448 -14.778 1.00 70.31 121 GLN A N 1
ATOM 995 C CA . GLN A 1 121 ? 17.557 -8.003 -15.561 1.00 70.31 121 GLN A CA 1
ATOM 996 C C . GLN A 1 121 ? 18.852 -7.189 -15.408 1.00 70.31 121 GLN A C 1
ATOM 998 O O . GLN A 1 121 ? 19.842 -7.475 -16.080 1.00 70.31 121 GLN A O 1
ATOM 1003 N N . ILE A 1 122 ? 18.859 -6.168 -14.545 1.00 64.25 122 ILE A N 1
ATOM 1004 C CA . ILE A 1 122 ? 19.983 -5.247 -14.363 1.00 64.25 122 ILE A CA 1
ATOM 1005 C C . ILE A 1 122 ? 20.748 -5.621 -13.088 1.00 64.25 122 ILE A C 1
ATOM 1007 O O . ILE A 1 122 ? 20.169 -5.713 -12.011 1.00 64.25 122 ILE A O 1
ATOM 1011 N N . SER A 1 123 ? 22.070 -5.802 -13.182 1.00 54.03 123 SER A N 1
ATOM 1012 C CA . SER A 1 123 ? 22.912 -5.973 -11.992 1.00 54.03 123 SER A CA 1
ATOM 1013 C C . SER A 1 123 ? 23.062 -4.642 -11.247 1.00 54.03 123 SER A C 1
ATOM 1015 O O . SER A 1 123 ? 23.408 -3.638 -11.867 1.00 54.03 123 SER A O 1
ATOM 1017 N N . GLU A 1 124 ? 22.883 -4.651 -9.925 1.00 51.88 124 GLU A N 1
ATOM 1018 C CA . GLU A 1 124 ? 22.784 -3.494 -9.008 1.00 51.88 124 GLU A CA 1
ATOM 1019 C C . GLU A 1 124 ? 23.851 -2.382 -9.141 1.00 51.88 124 GLU A C 1
ATOM 1021 O O . GLU A 1 124 ? 23.676 -1.295 -8.592 1.00 51.88 124 GLU A O 1
ATOM 1026 N N . LYS A 1 125 ? 24.963 -2.616 -9.851 1.00 44.47 125 LYS A N 1
ATOM 1027 C CA . LYS A 1 125 ? 26.076 -1.662 -9.983 1.00 44.47 125 LYS A CA 1
ATOM 1028 C C . LYS A 1 125 ? 25.969 -0.702 -11.161 1.00 44.47 125 LYS A C 1
ATOM 1030 O O . LYS A 1 125 ? 26.631 0.330 -11.147 1.00 44.47 125 LYS A O 1
ATOM 1035 N N . GLU A 1 126 ? 25.147 -0.995 -12.157 1.00 43.81 126 GLU A N 1
ATOM 1036 C CA . GLU A 1 126 ? 25.154 -0.243 -13.404 1.00 43.81 126 GLU A CA 1
ATOM 1037 C C . GLU A 1 126 ? 23.757 -0.267 -14.020 1.00 43.81 126 GLU A C 1
ATOM 1039 O O . GLU A 1 126 ? 23.280 -1.316 -14.436 1.00 43.81 126 GLU A O 1
ATOM 1044 N N . TYR A 1 127 ? 23.111 0.897 -14.149 1.00 46.53 127 TYR A N 1
ATOM 1045 C CA . TYR A 1 127 ? 22.010 1.087 -15.101 1.00 46.53 127 TYR A CA 1
ATOM 1046 C C . TYR A 1 127 ? 22.583 1.019 -16.530 1.00 46.53 127 TYR A C 1
ATOM 1048 O O . TYR A 1 127 ? 22.591 2.016 -17.252 1.00 46.53 127 TYR A O 1
ATOM 1056 N N . VAL A 1 128 ? 23.151 -0.128 -16.911 1.00 36.75 128 VAL A N 1
ATOM 1057 C CA . VAL A 1 128 ? 23.650 -0.411 -18.253 1.00 36.75 128 VAL A CA 1
ATOM 1058 C C . VAL A 1 128 ? 22.507 -1.013 -19.037 1.00 36.75 128 VAL A C 1
ATOM 1060 O O . VAL A 1 128 ? 22.062 -2.139 -18.828 1.00 36.75 128 VAL A O 1
ATOM 1063 N N . TYR A 1 129 ? 22.008 -0.190 -19.943 1.00 46.06 129 TYR A N 1
ATOM 1064 C CA . TYR A 1 129 ? 20.982 -0.565 -20.876 1.00 46.06 129 TYR A CA 1
ATOM 1065 C C . TYR A 1 129 ? 21.579 -1.529 -21.905 1.00 46.06 129 TYR A C 1
ATOM 1067 O O . TYR A 1 129 ? 22.524 -1.212 -22.624 1.00 46.06 129 TYR A O 1
ATOM 1075 N N . THR A 1 130 ? 20.970 -2.709 -21.997 1.00 37.47 130 THR A N 1
ATOM 1076 C CA . THR A 1 130 ? 21.081 -3.661 -23.110 1.00 37.47 130 THR A CA 1
ATOM 1077 C C . THR A 1 130 ? 22.450 -4.326 -23.313 1.00 37.47 130 THR A C 1
ATOM 1079 O O . THR A 1 130 ? 23.174 -4.018 -24.256 1.00 37.47 130 THR A O 1
ATOM 1082 N N . GLN A 1 131 ? 22.754 -5.372 -22.535 1.00 35.19 131 GLN A N 1
ATOM 1083 C CA . GLN A 1 131 ? 23.479 -6.496 -23.138 1.00 35.19 131 GLN A CA 1
ATOM 1084 C C . GLN A 1 131 ? 22.467 -7.364 -23.899 1.00 35.19 131 GLN A C 1
ATOM 1086 O O . GLN A 1 131 ? 21.748 -8.170 -23.323 1.00 35.19 131 GLN A O 1
ATOM 1091 N N . ASN A 1 132 ? 22.438 -7.166 -25.220 1.00 37.03 132 ASN A N 1
ATOM 1092 C CA . ASN A 1 132 ? 21.915 -8.101 -26.223 1.00 37.03 132 ASN A CA 1
ATOM 1093 C C . ASN A 1 132 ? 20.388 -8.281 -26.337 1.00 37.03 132 ASN A C 1
ATOM 1095 O O . ASN A 1 132 ? 19.919 -9.411 -26.434 1.00 37.03 132 ASN A O 1
ATOM 1099 N N . LEU A 1 133 ? 19.613 -7.198 -26.483 1.00 39.41 133 LEU A N 1
ATOM 1100 C CA . LEU A 1 133 ? 18.349 -7.302 -27.230 1.00 39.41 133 LEU A CA 1
ATOM 1101 C C . LEU A 1 133 ? 18.587 -6.857 -28.680 1.00 39.41 133 LEU A C 1
ATOM 1103 O O . LEU A 1 133 ? 18.588 -5.668 -28.995 1.00 39.41 133 LEU A O 1
ATOM 1107 N N . GLN A 1 134 ? 18.833 -7.815 -29.578 1.00 36.59 134 GLN A N 1
ATOM 1108 C CA . GLN A 1 134 ? 18.790 -7.554 -31.016 1.00 36.59 134 GLN A CA 1
ATOM 1109 C C . GLN A 1 134 ? 17.332 -7.398 -31.455 1.00 36.59 134 GLN A C 1
ATOM 1111 O O . GLN A 1 134 ? 16.654 -8.370 -31.770 1.00 36.59 134 GLN A O 1
ATOM 1116 N N . LEU A 1 135 ? 16.869 -6.155 -31.533 1.00 39.66 135 LEU A N 1
ATOM 1117 C CA . LEU A 1 135 ? 15.792 -5.769 -32.438 1.00 39.66 135 LEU A CA 1
ATOM 1118 C C . LEU A 1 135 ? 16.311 -4.612 -33.291 1.00 39.66 135 LEU A C 1
ATOM 1120 O O . LEU A 1 135 ? 16.394 -3.479 -32.833 1.00 39.66 135 LEU A O 1
ATOM 1124 N N . ASN A 1 136 ? 16.741 -4.937 -34.512 1.00 40.53 136 ASN A N 1
ATOM 1125 C CA . ASN A 1 136 ? 16.983 -4.006 -35.619 1.00 40.53 136 ASN A CA 1
ATOM 1126 C C . ASN A 1 136 ? 17.562 -2.621 -35.239 1.00 40.53 136 ASN A C 1
ATOM 1128 O O . ASN A 1 136 ? 16.968 -1.589 -35.538 1.00 40.53 136 ASN A O 1
ATOM 1132 N N . THR A 1 137 ? 18.793 -2.609 -34.704 1.00 35.41 137 THR A N 1
ATOM 1133 C CA . THR A 1 137 ? 19.762 -1.480 -34.734 1.00 35.41 137 THR A CA 1
ATOM 1134 C C . THR A 1 137 ? 19.652 -0.337 -33.710 1.00 35.41 137 THR A C 1
ATOM 1136 O O . THR A 1 137 ? 19.993 0.802 -34.028 1.00 35.41 137 THR A O 1
ATOM 1139 N N . THR A 1 138 ? 19.284 -0.567 -32.444 1.00 37.09 138 THR A N 1
ATOM 1140 C CA . THR A 1 138 ? 19.496 0.478 -31.412 1.00 37.09 138 THR A CA 1
ATOM 1141 C C . THR A 1 138 ? 19.949 -0.098 -30.071 1.00 37.09 138 THR A C 1
ATOM 1143 O O . THR A 1 138 ? 19.227 -0.853 -29.435 1.00 37.09 138 THR A O 1
ATOM 1146 N N . VAL A 1 139 ? 21.161 0.279 -29.647 1.00 38.81 139 VAL A N 1
ATOM 1147 C CA . VAL A 1 139 ? 21.726 0.010 -28.313 1.00 38.81 139 VAL A CA 1
ATOM 1148 C C . VAL A 1 139 ? 21.580 1.292 -27.499 1.00 38.81 139 VAL A C 1
ATOM 1150 O O . VAL A 1 139 ? 22.148 2.320 -27.878 1.00 38.81 139 VAL A O 1
ATOM 1153 N N . PHE A 1 140 ? 20.824 1.264 -26.403 1.00 45.81 140 PHE A N 1
ATOM 1154 C CA . PHE A 1 140 ? 20.715 2.424 -25.516 1.00 45.81 140 PHE A CA 1
ATOM 1155 C C . PHE A 1 140 ? 21.965 2.477 -24.628 1.00 45.81 140 PHE A C 1
ATOM 1157 O O . PHE A 1 140 ? 22.287 1.512 -23.952 1.00 45.81 140 PHE A O 1
ATOM 1164 N N . LYS A 1 141 ? 22.718 3.584 -24.672 1.00 42.97 141 LYS A N 1
ATOM 1165 C CA . LYS A 1 141 ? 24.015 3.735 -23.974 1.00 42.97 141 LYS A CA 1
ATOM 1166 C C . LYS A 1 141 ? 23.977 4.682 -22.768 1.00 42.97 141 LYS A C 1
ATOM 1168 O O . LYS A 1 141 ? 25.009 4.898 -22.142 1.00 42.97 141 LYS A O 1
ATOM 1173 N N . SER A 1 142 ? 22.831 5.289 -22.462 1.00 50.00 142 SER A N 1
ATOM 1174 C CA . SER A 1 142 ? 22.706 6.267 -21.377 1.00 50.00 142 SER A CA 1
ATOM 1175 C C . SER A 1 142 ? 22.166 5.621 -20.107 1.00 50.00 142 SER A C 1
ATOM 1177 O O . SER A 1 142 ? 21.139 4.946 -20.147 1.00 50.00 142 SER A O 1
ATOM 1179 N N . SER A 1 143 ? 22.821 5.879 -18.977 1.00 56.28 143 SER A N 1
ATOM 1180 C CA . SER A 1 143 ? 22.300 5.520 -17.663 1.00 56.28 143 SER A CA 1
ATOM 1181 C C . SER A 1 143 ? 21.050 6.344 -17.346 1.00 56.28 143 SER A C 1
ATOM 1183 O O . SER A 1 143 ? 21.022 7.562 -17.529 1.00 56.28 143 SER A O 1
ATOM 1185 N N . VAL A 1 144 ? 20.000 5.682 -16.858 1.00 67.25 144 VAL A N 1
ATOM 1186 C CA . VAL A 1 144 ? 18.823 6.367 -16.314 1.00 67.25 144 VAL A CA 1
ATOM 1187 C C . VAL A 1 144 ? 19.039 6.563 -14.829 1.00 67.25 144 VAL A C 1
ATOM 1189 O O . VAL A 1 144 ? 19.294 5.620 -14.085 1.00 67.25 144 VAL A O 1
ATOM 1192 N N . ASN A 1 145 ? 18.963 7.816 -14.395 1.00 75.25 145 ASN A N 1
ATOM 1193 C CA . ASN A 1 145 ? 19.107 8.144 -12.990 1.00 75.25 145 ASN A CA 1
ATOM 1194 C C . ASN A 1 145 ? 17.891 7.621 -12.205 1.00 75.25 145 ASN A C 1
ATOM 1196 O O . ASN A 1 145 ? 16.761 8.053 -12.441 1.00 75.25 145 ASN A O 1
ATOM 1200 N N . SER A 1 146 ? 18.145 6.727 -11.251 1.00 73.81 146 SER A N 1
ATOM 1201 C CA . SER A 1 146 ? 17.128 6.048 -10.438 1.00 73.81 146 SER A CA 1
ATOM 1202 C C . SER A 1 146 ? 16.180 7.001 -9.716 1.00 73.81 146 SER A C 1
ATOM 1204 O O . SER A 1 146 ? 14.965 6.818 -9.730 1.00 73.81 146 SER A O 1
ATOM 1206 N N . PHE A 1 147 ? 16.729 8.067 -9.139 1.00 78.38 147 PHE A N 1
ATOM 1207 C CA . PHE A 1 147 ? 15.963 9.071 -8.416 1.00 78.38 147 PHE A CA 1
ATOM 1208 C C . PHE A 1 147 ? 15.028 9.853 -9.345 1.00 78.38 147 PHE A C 1
ATOM 1210 O O . PHE A 1 147 ? 13.869 10.096 -9.004 1.00 78.38 147 PHE A O 1
ATOM 1217 N N . ARG A 1 148 ? 15.503 10.228 -10.540 1.00 79.19 148 ARG A N 1
ATOM 1218 C CA . ARG A 1 148 ? 14.663 10.904 -11.543 1.00 79.19 148 ARG A CA 1
ATOM 1219 C C . ARG A 1 148 ? 13.553 9.993 -12.050 1.00 79.19 148 ARG A C 1
ATOM 1221 O O . ARG A 1 148 ? 12.416 10.448 -12.135 1.00 79.19 148 ARG A O 1
ATOM 1228 N N . LEU A 1 149 ? 13.876 8.730 -12.337 1.00 81.12 149 LEU A N 1
ATOM 1229 C CA . LEU A 1 149 ? 12.902 7.736 -12.780 1.00 81.12 149 LEU A CA 1
ATOM 1230 C C . LEU A 1 149 ? 11.809 7.538 -11.727 1.00 81.12 149 LEU A C 1
ATOM 1232 O O . LEU A 1 149 ? 10.635 7.711 -12.034 1.00 81.12 149 LEU A O 1
ATOM 1236 N N . SER A 1 150 ? 12.187 7.284 -10.473 1.00 82.94 150 SER A N 1
ATOM 1237 C CA . SER A 1 150 ? 11.223 7.111 -9.383 1.00 82.94 150 SER A CA 1
ATOM 1238 C C . SER A 1 150 ? 10.346 8.342 -9.173 1.00 82.94 150 SER A C 1
ATOM 1240 O O . SER A 1 150 ? 9.124 8.229 -9.053 1.00 82.94 150 SER A O 1
ATOM 1242 N N . ARG A 1 151 ? 10.930 9.547 -9.176 1.00 84.25 151 ARG A N 1
ATOM 1243 C CA . ARG A 1 151 ? 10.151 10.787 -9.074 1.00 84.25 151 ARG A CA 1
ATOM 1244 C C . ARG A 1 151 ? 9.120 10.889 -10.199 1.00 84.25 151 ARG A C 1
ATOM 1246 O O . ARG A 1 151 ? 7.976 11.245 -9.933 1.00 84.25 151 ARG A O 1
ATOM 1253 N N . TRP A 1 152 ? 9.518 10.575 -11.427 1.00 84.56 152 TRP A N 1
ATOM 1254 C CA . TRP A 1 152 ? 8.633 10.612 -12.583 1.00 84.56 152 TRP A CA 1
ATOM 1255 C C . TRP A 1 152 ? 7.513 9.571 -12.498 1.00 84.56 152 TRP A C 1
ATOM 1257 O O . TRP A 1 152 ? 6.348 9.929 -12.674 1.00 84.56 152 TRP A O 1
ATOM 1267 N N . VAL A 1 153 ? 7.823 8.321 -12.138 1.00 85.25 153 VAL A N 1
ATOM 1268 C CA . VAL A 1 153 ? 6.817 7.259 -11.954 1.00 85.25 153 VAL A CA 1
ATOM 1269 C C . VAL A 1 153 ? 5.816 7.637 -10.854 1.00 85.25 153 VAL A C 1
ATOM 1271 O O . VAL A 1 153 ? 4.608 7.510 -11.054 1.00 85.25 153 VAL A O 1
ATOM 1274 N N . ASN A 1 154 ? 6.285 8.204 -9.736 1.00 84.88 154 ASN A N 1
ATOM 1275 C CA . ASN A 1 154 ? 5.414 8.705 -8.664 1.00 84.88 154 ASN A CA 1
ATOM 1276 C C . ASN A 1 154 ? 4.449 9.811 -9.134 1.00 84.88 154 ASN A C 1
ATOM 1278 O O . ASN A 1 154 ? 3.343 9.933 -8.614 1.00 84.88 154 ASN A O 1
ATOM 1282 N N . GLN A 1 155 ? 4.851 10.633 -10.106 1.00 82.62 155 GLN A N 1
ATOM 1283 C CA . GLN A 1 155 ? 4.047 11.754 -10.604 1.00 82.62 155 GLN A CA 1
ATOM 1284 C C . GLN A 1 155 ? 3.080 11.369 -11.731 1.00 82.62 155 GLN A C 1
ATOM 1286 O O . GLN A 1 155 ? 2.107 12.095 -11.967 1.00 82.62 155 GLN A O 1
ATOM 1291 N N . THR A 1 156 ? 3.348 10.269 -12.435 1.00 80.25 156 THR A N 1
ATOM 1292 C CA . THR A 1 156 ? 2.645 9.900 -13.671 1.00 80.25 156 THR A CA 1
ATOM 1293 C C . THR A 1 156 ? 1.811 8.634 -13.528 1.00 80.25 156 THR A C 1
ATOM 1295 O O . THR A 1 156 ? 0.621 8.675 -13.814 1.00 80.25 156 THR A O 1
ATOM 1298 N N . ALA A 1 157 ? 2.407 7.546 -13.045 1.00 77.56 157 ALA A N 1
ATOM 1299 C CA . ALA A 1 157 ? 1.790 6.224 -12.995 1.00 77.56 157 ALA A 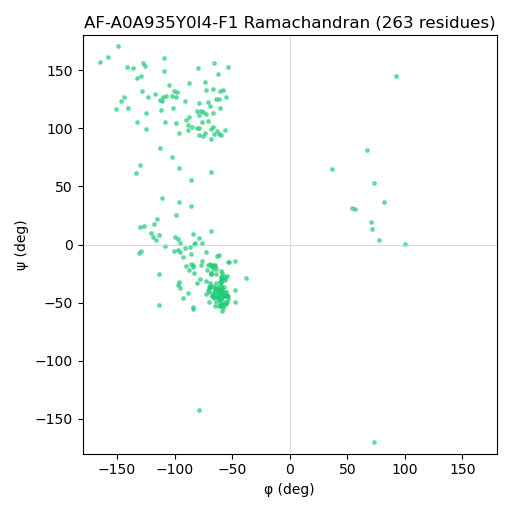CA 1
ATOM 1300 C C . ALA A 1 157 ? 1.086 5.955 -11.657 1.00 77.56 157 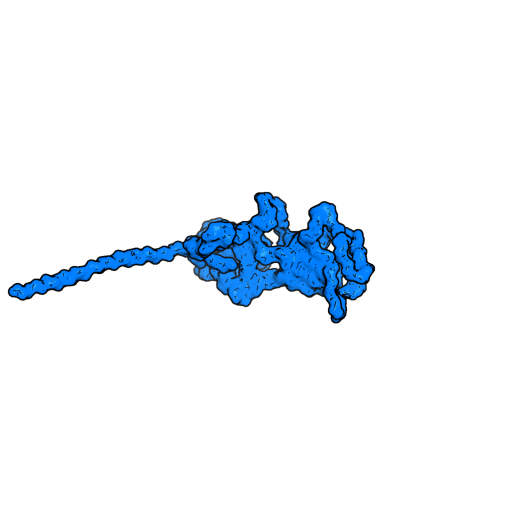ALA A C 1
ATOM 1302 O O . ALA A 1 157 ? -0.075 5.564 -11.609 1.00 77.56 157 ALA A O 1
ATOM 1303 N N . ILE A 1 158 ? 1.752 6.262 -10.543 1.00 76.12 158 ILE A N 1
ATOM 1304 C CA . ILE A 1 158 ? 1.301 5.858 -9.197 1.00 76.12 158 ILE A CA 1
ATOM 1305 C C . ILE A 1 158 ? 0.122 6.704 -8.677 1.00 76.12 158 ILE A C 1
ATOM 1307 O O . ILE A 1 158 ? -0.387 6.466 -7.589 1.00 76.12 158 ILE A O 1
ATOM 1311 N N . LYS A 1 159 ? -0.396 7.668 -9.448 1.00 67.25 159 LYS A N 1
ATOM 1312 C CA . LYS A 1 159 ? -1.619 8.396 -9.061 1.00 67.25 159 LYS A CA 1
ATOM 1313 C C . LYS A 1 159 ? -2.827 7.465 -8.915 1.00 67.25 159 LYS A C 1
ATOM 1315 O O . LYS A 1 159 ? -3.669 7.698 -8.051 1.00 67.25 159 LYS A O 1
ATOM 1320 N N . GLU A 1 160 ? -2.876 6.401 -9.712 1.00 63.75 160 GLU A N 1
ATOM 1321 C CA . GLU A 1 160 ? -3.953 5.411 -9.730 1.00 63.75 160 GLU A CA 1
ATOM 1322 C C . GLU A 1 160 ? -3.426 4.062 -9.221 1.00 63.75 160 GLU A C 1
ATOM 1324 O O . GLU A 1 160 ? -3.049 3.176 -9.985 1.00 63.75 160 GLU A O 1
ATOM 1329 N N . TYR A 1 161 ? -3.388 3.900 -7.898 1.00 66.25 161 TYR A N 1
ATOM 1330 C CA . TYR A 1 161 ? -2.886 2.705 -7.201 1.00 66.25 161 TYR A CA 1
ATOM 1331 C C . TYR A 1 161 ? -3.754 1.431 -7.377 1.00 66.25 161 TYR A C 1
ATOM 1333 O O . TYR A 1 161 ? -3.616 0.474 -6.610 1.00 66.25 161 TYR A O 1
ATOM 1341 N N . ASP A 1 162 ? -4.719 1.436 -8.295 1.00 67.88 162 ASP A N 1
ATOM 1342 C CA . ASP A 1 162 ? -5.613 0.303 -8.591 1.00 67.88 162 ASP A CA 1
ATOM 1343 C C . ASP A 1 162 ? -5.096 -0.545 -9.773 1.00 67.88 162 ASP A C 1
ATOM 1345 O O . ASP A 1 162 ? -5.737 -1.510 -10.199 1.00 67.88 162 ASP A O 1
ATOM 1349 N N . GLN A 1 163 ? -3.943 -0.173 -10.336 1.00 76.25 163 GLN A N 1
ATOM 1350 C CA . GLN A 1 163 ? -3.373 -0.759 -11.545 1.00 76.25 163 GLN A CA 1
ATOM 1351 C C . GLN A 1 163 ? -1.922 -1.194 -11.311 1.00 76.25 163 GLN A C 1
ATOM 1353 O O . GLN A 1 163 ? -1.244 -0.691 -10.423 1.00 76.25 163 GLN A O 1
ATOM 1358 N N . ASN A 1 164 ? -1.467 -2.143 -12.123 1.00 82.00 164 ASN A N 1
ATOM 1359 C CA . ASN A 1 164 ? -0.087 -2.630 -12.196 1.00 82.00 164 ASN A CA 1
ATOM 1360 C C . ASN A 1 164 ? 0.518 -2.399 -13.592 1.00 82.00 164 ASN A C 1
ATOM 1362 O O . ASN A 1 164 ? 1.584 -2.903 -13.926 1.00 82.00 164 ASN A O 1
ATOM 1366 N N . GLN A 1 165 ? -0.207 -1.695 -14.454 1.00 86.81 165 GLN A N 1
ATOM 1367 C CA . GLN A 1 165 ? 0.196 -1.409 -15.817 1.00 86.81 165 GLN A CA 1
ATOM 1368 C C . GLN A 1 165 ? -0.285 -0.012 -16.148 1.00 86.81 165 GLN A C 1
ATOM 1370 O O . GLN A 1 165 ? -1.471 0.272 -16.000 1.00 86.81 165 GLN A O 1
ATOM 1375 N N . TRP A 1 166 ? 0.624 0.840 -16.608 1.00 87.62 166 TRP A N 1
ATOM 1376 C CA . TRP A 1 166 ? 0.297 2.230 -16.905 1.00 87.62 166 TRP A CA 1
ATOM 1377 C C . TRP A 1 166 ? 0.751 2.599 -18.300 1.00 87.62 166 TRP A C 1
ATOM 1379 O O . TRP A 1 166 ? 1.893 2.345 -18.680 1.00 87.62 166 TRP A O 1
ATOM 1389 N N . LEU A 1 167 ? -0.149 3.234 -19.044 1.00 86.12 167 LEU A N 1
ATOM 1390 C CA . LEU A 1 167 ? 0.173 3.891 -20.297 1.00 86.12 167 LEU A CA 1
ATOM 1391 C C . LEU A 1 167 ? 0.332 5.388 -20.024 1.00 86.12 167 LEU A C 1
ATOM 1393 O O . LEU A 1 167 ? -0.646 6.095 -19.798 1.00 86.12 167 LEU A O 1
ATOM 1397 N N . VAL A 1 168 ? 1.574 5.855 -20.002 1.00 84.75 168 VAL A N 1
ATOM 1398 C CA . VAL A 1 168 ? 1.935 7.235 -19.679 1.00 84.75 168 VAL A CA 1
ATOM 1399 C C . VAL A 1 168 ? 2.208 8.009 -20.963 1.00 84.75 168 VAL A C 1
ATOM 1401 O O . VAL A 1 168 ? 2.962 7.555 -21.825 1.00 84.75 168 VAL A O 1
ATOM 1404 N N . ASP A 1 169 ? 1.616 9.198 -21.081 1.00 78.50 169 ASP A N 1
ATOM 1405 C CA . ASP A 1 169 ? 1.889 10.103 -22.197 1.00 78.50 169 ASP A CA 1
ATOM 1406 C C . ASP A 1 169 ? 3.374 10.500 -22.217 1.00 78.50 169 ASP A C 1
ATOM 1408 O O . ASP A 1 169 ? 3.950 10.898 -21.197 1.00 78.50 169 ASP A O 1
ATOM 1412 N N . ILE A 1 170 ? 4.000 10.406 -23.391 1.00 71.50 170 ILE A N 1
ATOM 1413 C CA . ILE A 1 170 ? 5.401 10.771 -23.581 1.00 71.50 170 ILE A CA 1
ATOM 1414 C C . ILE A 1 170 ? 5.676 12.238 -23.241 1.00 71.50 170 ILE A C 1
ATOM 1416 O O . ILE A 1 170 ? 6.782 12.549 -22.813 1.00 71.50 170 ILE A O 1
ATOM 1420 N N . THR A 1 171 ? 4.695 13.142 -23.365 1.00 68.62 171 THR A N 1
ATOM 1421 C CA . THR A 1 171 ? 4.875 14.563 -23.026 1.00 68.62 171 THR A CA 1
ATOM 1422 C C . THR A 1 171 ? 5.091 14.775 -21.533 1.00 68.62 171 THR A C 1
ATOM 1424 O O . THR A 1 171 ? 5.620 15.805 -21.122 1.00 68.62 171 THR A O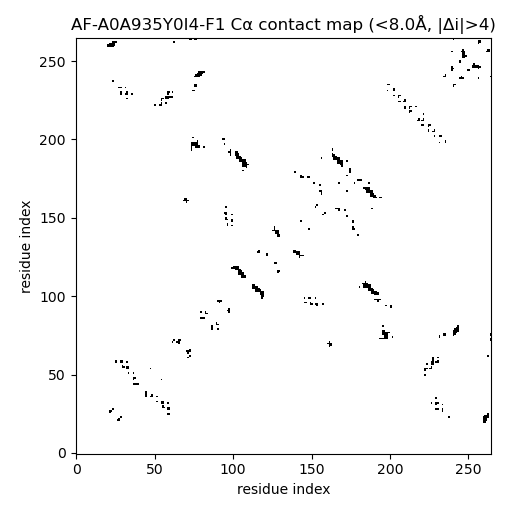 1
ATOM 1427 N N . LEU A 1 172 ? 4.670 13.810 -20.711 1.00 67.62 172 LEU A N 1
ATOM 1428 C CA . LEU A 1 172 ? 4.967 13.776 -19.283 1.00 67.62 172 LEU A CA 1
ATOM 1429 C C . LEU A 1 172 ? 6.342 13.153 -19.011 1.00 67.62 172 LEU A C 1
ATOM 1431 O O . LEU A 1 172 ? 6.890 13.345 -17.928 1.00 67.62 172 LEU A O 1
ATOM 1435 N N . GLY A 1 173 ? 6.890 12.398 -19.968 1.00 61.12 173 GLY A N 1
ATOM 1436 C CA . GLY A 1 173 ? 8.248 11.865 -19.984 1.00 61.12 173 GLY A CA 1
ATOM 1437 C C . GLY A 1 173 ? 9.266 12.975 -20.206 1.00 61.12 173 GLY A C 1
ATOM 1438 O O . GLY A 1 173 ? 9.423 13.493 -21.307 1.00 61.12 173 GLY A O 1
ATOM 1439 N N . ASP A 1 174 ? 9.989 13.343 -19.153 1.00 62.16 174 ASP A N 1
ATOM 1440 C CA . ASP A 1 174 ? 11.089 14.294 -19.272 1.00 62.16 174 ASP A CA 1
ATOM 1441 C C . ASP A 1 174 ? 12.159 13.714 -20.228 1.00 62.16 174 ASP A C 1
ATOM 1443 O O . ASP A 1 174 ? 12.669 12.609 -20.015 1.00 62.16 174 ASP A O 1
ATOM 1447 N N . SER A 1 175 ? 12.516 14.469 -21.278 1.00 62.44 175 SER A N 1
ATOM 1448 C CA . SER A 1 175 ? 13.572 14.136 -22.258 1.00 62.44 175 SER A CA 1
ATOM 1449 C C . SER A 1 175 ? 14.926 13.801 -21.622 1.00 62.44 175 SER A C 1
ATOM 1451 O O . SER A 1 175 ? 15.807 13.231 -22.252 1.00 62.44 175 SER A O 1
ATOM 1453 N N . THR A 1 176 ? 15.108 14.134 -20.353 1.00 60.31 176 THR A N 1
ATOM 1454 C CA . THR A 1 176 ? 16.300 13.804 -19.576 1.00 60.31 176 THR A CA 1
ATOM 1455 C C . THR A 1 176 ? 16.271 12.416 -18.921 1.00 60.31 176 THR A C 1
ATOM 1457 O O . THR A 1 176 ? 17.317 11.945 -18.479 1.00 60.31 176 THR A O 1
ATOM 1460 N N . ILE A 1 177 ? 15.098 11.781 -18.812 1.00 66.12 177 ILE A N 1
ATOM 1461 C CA . ILE A 1 177 ? 14.937 10.401 -18.327 1.00 66.12 177 ILE A CA 1
ATOM 1462 C C . ILE A 1 177 ? 15.064 9.450 -19.511 1.00 66.12 177 ILE A C 1
ATOM 1464 O O . ILE A 1 177 ? 15.752 8.439 -19.419 1.00 66.12 177 ILE A O 1
ATOM 1468 N N . PHE A 1 178 ? 14.459 9.814 -20.642 1.00 70.62 178 PHE A N 1
ATOM 1469 C CA . PHE A 1 178 ? 14.490 9.014 -21.858 1.00 70.62 178 PHE A CA 1
ATOM 1470 C C . PHE A 1 178 ? 14.903 9.847 -23.085 1.00 70.62 178 PHE A C 1
ATOM 1472 O O . PHE A 1 178 ? 14.089 10.065 -23.987 1.00 70.62 178 PHE A O 1
ATOM 1479 N N . PRO A 1 179 ? 16.169 10.302 -23.164 1.00 61.25 179 PRO A N 1
ATOM 1480 C CA . PRO A 1 179 ? 16.651 11.146 -24.268 1.00 61.25 179 PRO A CA 1
ATOM 1481 C C . PRO A 1 179 ? 16.506 10.497 -25.648 1.00 61.25 179 PRO A C 1
ATOM 1483 O O . PRO A 1 179 ? 16.382 11.178 -26.663 1.00 61.25 179 PRO A O 1
ATOM 1486 N N . GLN A 1 180 ? 16.462 9.169 -25.689 1.00 60.19 180 GLN A N 1
ATOM 1487 C CA . GLN A 1 180 ? 16.266 8.362 -26.887 1.00 60.19 180 GLN A CA 1
ATOM 1488 C C . GLN A 1 180 ? 14.837 8.363 -27.474 1.00 60.19 180 GLN A C 1
ATOM 1490 O O . GLN A 1 180 ? 14.623 7.773 -28.534 1.00 60.19 180 GLN A O 1
ATOM 1495 N N . LEU A 1 181 ? 13.846 8.975 -26.813 1.00 62.12 181 LEU A N 1
ATOM 1496 C CA . LEU A 1 181 ? 12.424 8.834 -27.168 1.00 62.12 181 LEU A CA 1
ATOM 1497 C C . LEU A 1 181 ? 11.840 9.979 -28.014 1.00 62.12 181 LEU A C 1
ATOM 1499 O O . LEU A 1 181 ? 10.625 10.151 -28.033 1.00 62.12 181 LEU A O 1
ATOM 1503 N N . ALA A 1 182 ? 12.654 10.708 -28.785 1.00 56.44 182 ALA A N 1
ATOM 1504 C CA . ALA A 1 182 ? 12.213 11.862 -29.589 1.00 56.44 182 ALA A CA 1
ATOM 1505 C C . ALA A 1 182 ? 11.029 11.604 -30.562 1.00 56.44 182 ALA A C 1
ATOM 1507 O O . ALA A 1 182 ? 10.424 12.561 -31.031 1.00 56.44 182 ALA A O 1
ATOM 1508 N N . ASN A 1 183 ? 10.681 10.338 -30.849 1.00 59.50 183 ASN A N 1
ATOM 1509 C CA . ASN A 1 183 ? 9.565 9.926 -31.720 1.00 59.50 183 ASN A CA 1
ATOM 1510 C C . ASN A 1 183 ? 8.579 8.927 -31.061 1.00 59.50 183 ASN A C 1
ATOM 1512 O O . ASN A 1 183 ? 7.856 8.223 -31.769 1.00 59.50 183 ASN A O 1
ATOM 1516 N N . ALA A 1 184 ? 8.595 8.760 -29.735 1.00 62.75 184 ALA A N 1
ATOM 1517 C CA . ALA A 1 184 ? 7.636 7.888 -29.045 1.00 62.75 184 ALA A CA 1
ATOM 1518 C C . ALA A 1 184 ? 6.283 8.595 -28.860 1.00 62.75 184 ALA A C 1
ATOM 1520 O O . ALA A 1 184 ? 6.248 9.815 -28.769 1.00 62.75 184 ALA A O 1
ATOM 1521 N N . GLN A 1 185 ? 5.179 7.839 -28.807 1.00 70.75 185 GLN A N 1
ATOM 1522 C CA . GLN A 1 185 ? 3.843 8.390 -28.518 1.00 70.75 185 GLN A CA 1
ATOM 1523 C C . GLN A 1 185 ? 3.469 8.233 -27.041 1.00 70.75 185 GLN A C 1
ATOM 1525 O O . GLN A 1 185 ? 2.808 9.089 -26.466 1.00 70.75 185 GLN A O 1
ATOM 1530 N N . SER A 1 186 ? 3.894 7.135 -26.420 1.00 81.69 186 SER A N 1
ATOM 1531 C CA . SER A 1 186 ? 3.627 6.832 -25.015 1.00 81.69 186 SER A CA 1
ATOM 1532 C C . SER A 1 186 ? 4.650 5.840 -24.467 1.00 81.69 186 SER A C 1
ATOM 1534 O O . SER A 1 186 ? 5.348 5.151 -25.222 1.00 81.69 186 SER A O 1
ATOM 1536 N 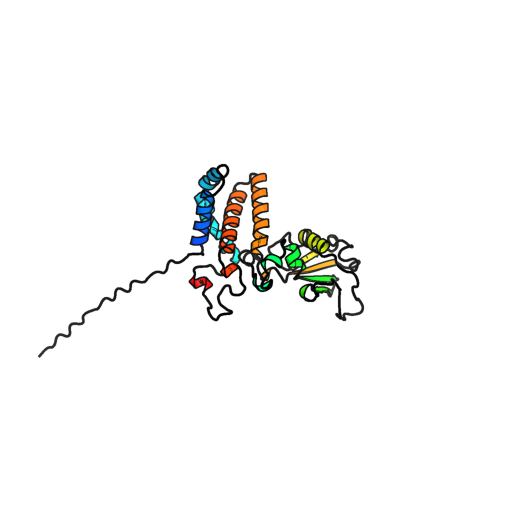N . ILE A 1 187 ? 4.739 5.788 -23.142 1.00 84.12 187 ILE A N 1
ATOM 1537 C CA . ILE A 1 187 ? 5.540 4.831 -22.383 1.00 84.12 187 ILE A CA 1
ATOM 1538 C C . ILE A 1 187 ? 4.581 3.885 -21.675 1.00 84.12 187 ILE A C 1
ATOM 1540 O O . ILE A 1 187 ? 3.690 4.323 -20.953 1.00 84.12 187 ILE A O 1
ATOM 1544 N N . TRP A 1 188 ? 4.778 2.588 -21.865 1.00 87.06 188 TRP A N 1
ATOM 1545 C CA . TRP A 1 188 ? 4.087 1.560 -21.106 1.00 87.06 188 TRP A CA 1
ATOM 1546 C C . TRP A 1 188 ? 4.992 1.060 -19.980 1.00 87.06 188 TRP A C 1
ATOM 1548 O O . TRP A 1 188 ? 6.145 0.697 -20.212 1.00 87.06 188 TRP A O 1
ATOM 1558 N N . ILE A 1 189 ? 4.476 1.082 -18.756 1.00 89.12 189 ILE A N 1
ATOM 1559 C CA . ILE A 1 189 ? 5.157 0.616 -17.548 1.00 89.12 189 ILE A CA 1
ATOM 1560 C C . ILE A 1 189 ? 4.436 -0.642 -17.080 1.00 89.12 189 ILE A C 1
ATOM 1562 O O . ILE A 1 189 ? 3.232 -0.598 -16.833 1.00 89.12 189 ILE A O 1
ATOM 1566 N N . ASP A 1 190 ? 5.177 -1.736 -16.957 1.00 90.88 190 ASP A N 1
ATOM 1567 C CA . ASP A 1 190 ? 4.706 -3.025 -16.457 1.00 90.88 190 ASP A CA 1
ATOM 1568 C C . ASP A 1 190 ? 5.291 -3.265 -15.061 1.00 90.88 190 ASP A C 1
ATOM 1570 O O . ASP A 1 190 ? 6.489 -3.523 -14.910 1.00 90.88 190 ASP A O 1
ATOM 1574 N N . ASP A 1 191 ? 4.447 -3.114 -14.042 1.00 91.94 191 ASP A N 1
ATOM 1575 C CA . ASP A 1 191 ? 4.787 -3.307 -12.636 1.00 91.94 191 ASP A CA 1
ATOM 1576 C C . ASP A 1 191 ? 4.861 -4.792 -12.294 1.00 91.94 191 ASP A C 1
ATOM 1578 O O . ASP A 1 191 ? 3.853 -5.508 -12.291 1.00 91.94 191 ASP A O 1
ATOM 1582 N N . LYS A 1 192 ? 6.060 -5.244 -11.937 1.00 89.62 192 LYS A N 1
ATOM 1583 C CA . LYS A 1 192 ? 6.301 -6.610 -11.469 1.00 89.62 192 LYS A CA 1
ATOM 1584 C C . LYS A 1 192 ? 6.402 -6.682 -9.947 1.00 89.62 192 LYS A C 1
ATOM 1586 O O . LYS A 1 192 ? 6.486 -7.782 -9.412 1.00 89.62 192 LYS A O 1
ATOM 1591 N N . PHE A 1 193 ? 6.376 -5.542 -9.254 1.00 90.62 193 PHE A N 1
ATOM 1592 C CA . PHE A 1 193 ? 6.436 -5.445 -7.803 1.00 90.62 193 PHE A CA 1
ATOM 1593 C C . PHE A 1 193 ? 5.066 -5.624 -7.149 1.00 90.62 193 PHE A C 1
ATOM 1595 O O . PHE A 1 193 ? 4.927 -6.484 -6.289 1.00 90.62 193 PHE A O 1
ATOM 1602 N N . SER A 1 194 ? 4.052 -4.836 -7.522 1.00 90.94 194 SER A N 1
ATOM 1603 C CA . SER A 1 194 ? 2.852 -4.650 -6.679 1.00 90.94 194 SER A CA 1
ATOM 1604 C C . SER A 1 194 ? 2.059 -5.926 -6.361 1.00 90.94 194 SER A C 1
ATOM 1606 O O . SER A 1 194 ? 1.366 -5.982 -5.348 1.00 90.94 194 SER A O 1
ATOM 1608 N N . ASN A 1 195 ? 2.184 -6.981 -7.171 1.00 90.56 195 ASN A N 1
ATOM 1609 C CA . ASN A 1 195 ? 1.580 -8.291 -6.884 1.00 90.56 195 ASN A CA 1
ATOM 1610 C C . ASN A 1 195 ? 2.222 -9.014 -5.685 1.00 90.56 195 ASN A C 1
ATOM 1612 O O . ASN A 1 195 ? 1.609 -9.907 -5.103 1.00 90.56 195 ASN A O 1
ATOM 1616 N N . HIS A 1 196 ? 3.425 -8.608 -5.284 1.00 91.81 196 HIS A N 1
ATOM 1617 C CA . HIS A 1 196 ? 4.070 -9.005 -4.034 1.00 91.81 196 HIS A CA 1
ATOM 1618 C C . HIS A 1 196 ? 3.533 -8.226 -2.826 1.00 91.81 196 HIS A C 1
ATOM 1620 O O . HIS A 1 196 ? 4.019 -8.414 -1.720 1.00 91.81 196 HIS A O 1
ATOM 1626 N N . GLY A 1 197 ? 2.506 -7.395 -3.002 1.00 92.69 197 GLY A N 1
ATOM 1627 C CA . GLY A 1 197 ? 1.854 -6.673 -1.921 1.00 92.69 197 GLY A CA 1
ATOM 1628 C C . GLY A 1 197 ? 2.454 -5.290 -1.685 1.00 92.69 197 GLY A C 1
ATOM 1629 O O . GLY A 1 197 ? 3.649 -5.053 -1.855 1.00 92.69 197 GLY A O 1
ATOM 1630 N N . ILE A 1 198 ? 1.593 -4.344 -1.320 1.00 93.69 198 ILE A N 1
ATOM 1631 C CA . ILE A 1 198 ? 1.925 -2.923 -1.164 1.00 93.69 198 ILE A CA 1
ATOM 1632 C C . ILE A 1 198 ? 1.455 -2.346 0.175 1.00 93.69 198 ILE A C 1
ATOM 1634 O O . ILE A 1 198 ? 1.408 -1.122 0.327 1.00 93.69 198 ILE A O 1
ATOM 1638 N N . LEU A 1 199 ? 1.104 -3.198 1.143 1.00 94.19 199 LEU A N 1
ATOM 1639 C CA . LEU A 1 199 ? 0.525 -2.800 2.429 1.00 94.19 199 LEU A CA 1
ATOM 1640 C C . LEU A 1 199 ? 1.275 -1.639 3.124 1.00 94.19 199 LEU A C 1
ATOM 1642 O O . LEU A 1 199 ? 0.627 -0.634 3.433 1.00 94.19 199 LEU A O 1
ATOM 1646 N N . PRO A 1 200 ? 2.620 -1.660 3.277 1.00 93.50 200 PRO A N 1
ATOM 1647 C CA . PRO A 1 200 ? 3.346 -0.553 3.904 1.00 93.50 200 PRO A CA 1
ATOM 1648 C C . PRO A 1 200 ? 3.183 0.788 3.178 1.00 93.50 200 PRO A C 1
ATOM 1650 O O . PRO A 1 200 ? 3.103 1.840 3.810 1.00 93.50 200 PRO A O 1
ATOM 1653 N N . TYR A 1 201 ? 3.107 0.766 1.846 1.00 92.06 201 TYR A N 1
ATOM 1654 C CA . TYR A 1 201 ? 2.952 1.973 1.033 1.00 92.06 201 TYR A CA 1
ATOM 1655 C C . TYR A 1 201 ? 1.515 2.489 1.031 1.00 92.06 201 TYR A C 1
ATOM 1657 O O . TYR A 1 201 ? 1.270 3.693 0.912 1.00 92.06 201 TYR A O 1
ATOM 1665 N N . ASN A 1 202 ? 0.550 1.583 1.186 1.00 92.25 202 ASN A N 1
ATOM 1666 C CA . ASN A 1 202 ? -0.847 1.943 1.337 1.00 92.25 202 ASN A CA 1
ATOM 1667 C C . ASN A 1 202 ? -1.088 2.750 2.628 1.00 92.25 202 ASN A C 1
ATOM 1669 O O . ASN A 1 202 ? -1.895 3.679 2.606 1.00 92.25 202 ASN A O 1
ATOM 1673 N N . PHE A 1 203 ? -0.339 2.493 3.711 1.00 90.81 203 PHE A N 1
ATOM 1674 C CA . PHE A 1 203 ? -0.417 3.300 4.939 1.00 90.81 203 PHE A CA 1
ATOM 1675 C C . PHE A 1 203 ? -0.185 4.776 4.690 1.00 90.81 203 PHE A C 1
ATOM 1677 O O . PHE A 1 203 ? -0.995 5.609 5.095 1.00 90.81 203 PHE A O 1
ATOM 1684 N N . GLU A 1 204 ? 0.903 5.098 3.998 1.00 89.75 204 GLU A N 1
ATOM 1685 C CA . GLU A 1 204 ? 1.254 6.479 3.704 1.00 89.75 204 GLU A CA 1
ATOM 1686 C C . GLU A 1 204 ? 0.139 7.163 2.904 1.00 89.75 204 GLU A C 1
ATOM 1688 O O . GLU A 1 204 ? -0.235 8.303 3.192 1.00 89.75 204 GLU A O 1
ATOM 1693 N N . ARG A 1 205 ? -0.439 6.450 1.933 1.00 90.31 205 ARG A N 1
ATOM 1694 C CA . ARG A 1 205 ? -1.536 6.956 1.108 1.00 90.31 205 ARG A CA 1
ATOM 1695 C C . ARG A 1 205 ? -2.798 7.221 1.928 1.00 90.31 205 ARG A C 1
ATOM 1697 O O . ARG A 1 205 ? -3.338 8.324 1.864 1.00 90.31 205 ARG A O 1
ATOM 1704 N N . VAL A 1 206 ? -3.271 6.237 2.694 1.00 94.62 206 VAL A N 1
ATOM 1705 C CA . VAL A 1 206 ? -4.495 6.378 3.503 1.00 94.62 206 VAL A CA 1
ATOM 1706 C C . VAL A 1 206 ? -4.303 7.448 4.577 1.00 94.62 206 VAL A C 1
ATOM 1708 O O . VAL A 1 206 ? -5.194 8.268 4.778 1.00 94.62 206 VAL A O 1
ATOM 1711 N N . TYR A 1 207 ? -3.120 7.524 5.190 1.00 95.31 207 TYR A N 1
ATOM 1712 C CA . TYR A 1 207 ? -2.774 8.585 6.134 1.00 95.31 207 TYR A CA 1
ATOM 1713 C C . TYR A 1 207 ? -2.848 9.977 5.494 1.00 95.31 207 TYR A C 1
ATOM 1715 O O . TYR A 1 207 ? -3.518 10.863 6.023 1.00 95.31 207 TYR A O 1
ATOM 1723 N N . ARG A 1 208 ? -2.216 10.183 4.330 1.00 94.19 208 ARG A N 1
ATOM 1724 C CA . ARG A 1 208 ? -2.275 11.466 3.605 1.00 94.19 208 ARG A CA 1
ATOM 1725 C C . ARG A 1 208 ? -3.715 11.839 3.238 1.00 94.19 208 ARG A C 1
ATOM 1727 O O . ARG A 1 208 ? -4.098 12.998 3.393 1.00 94.19 208 ARG A O 1
ATOM 1734 N N . ASN A 1 209 ? -4.522 10.866 2.817 1.00 95.56 209 ASN A N 1
ATOM 1735 C CA . ASN A 1 209 ? -5.939 11.068 2.518 1.00 95.56 209 ASN A CA 1
ATOM 1736 C C . ASN A 1 209 ? -6.750 11.445 3.767 1.00 95.56 209 ASN A C 1
ATOM 1738 O O . ASN A 1 209 ? -7.587 12.345 3.700 1.00 95.56 209 ASN A O 1
ATOM 1742 N N . LEU A 1 210 ? -6.477 10.811 4.911 1.00 97.75 210 LEU A N 1
ATOM 1743 C CA . LEU A 1 210 ? -7.092 11.147 6.194 1.00 97.75 210 LEU A CA 1
ATOM 1744 C C . LEU A 1 210 ? -6.729 12.572 6.630 1.00 97.75 210 LEU A C 1
ATOM 1746 O O . LEU A 1 210 ? -7.609 13.343 7.008 1.00 97.75 210 LEU A O 1
ATOM 1750 N N . VAL A 1 211 ? -5.455 12.957 6.525 1.00 98.06 211 VAL A N 1
ATOM 1751 C CA . VAL A 1 211 ? -5.002 14.326 6.822 1.00 98.06 211 VAL A CA 1
ATOM 1752 C C . VAL A 1 211 ? -5.706 15.340 5.918 1.00 98.06 211 VAL A C 1
ATOM 1754 O O . VAL A 1 211 ? -6.223 16.342 6.412 1.00 98.06 211 VAL A O 1
ATOM 1757 N N . ALA A 1 212 ? -5.789 15.071 4.613 1.00 97.94 212 ALA A N 1
ATOM 1758 C CA . ALA A 1 212 ? -6.501 15.935 3.675 1.00 97.94 212 ALA A CA 1
ATOM 1759 C C . ALA A 1 212 ? -8.004 16.028 4.000 1.00 97.94 212 ALA A C 1
ATOM 1761 O O . ALA A 1 212 ? -8.588 17.109 3.923 1.00 97.94 212 ALA A O 1
ATOM 1762 N N . ALA A 1 213 ? -8.638 14.925 4.409 1.00 98.38 213 ALA A N 1
ATOM 1763 C CA . ALA A 1 213 ? -10.037 14.916 4.832 1.00 98.38 213 ALA A CA 1
ATOM 1764 C C . ALA A 1 213 ? -10.266 15.799 6.070 1.00 98.38 213 ALA A C 1
ATOM 1766 O O . ALA A 1 213 ? -11.208 16.595 6.085 1.00 98.38 213 ALA A O 1
ATOM 1767 N N . TRP A 1 214 ? -9.366 15.730 7.057 1.00 97.88 214 TRP A N 1
ATOM 1768 C CA . TRP A 1 214 ? -9.382 16.609 8.228 1.00 97.88 214 TRP A CA 1
ATOM 1769 C C . TRP A 1 214 ? -9.209 18.084 7.853 1.00 97.88 214 TRP A C 1
ATOM 1771 O O . TRP A 1 214 ? -9.992 18.923 8.297 1.00 97.88 214 TRP A O 1
ATOM 1781 N N . GLN A 1 215 ? -8.231 18.406 7.000 1.00 98.31 215 GLN A N 1
ATOM 1782 C CA . GLN A 1 215 ? -7.987 19.776 6.524 1.00 98.31 215 GLN A CA 1
ATOM 1783 C C . GLN A 1 215 ? -9.204 20.358 5.794 1.00 98.31 215 GLN A C 1
ATOM 1785 O O . GLN A 1 215 ? -9.562 21.517 6.001 1.00 98.31 215 GLN A O 1
ATOM 1790 N N . ASN A 1 216 ? -9.877 19.528 4.996 1.00 98.31 216 ASN A N 1
ATOM 1791 C CA . ASN A 1 216 ? -11.081 19.897 4.257 1.00 98.31 216 ASN A CA 1
ATOM 1792 C C . ASN A 1 216 ? -12.367 19.813 5.095 1.00 98.31 216 ASN A C 1
ATOM 1794 O O . ASN A 1 216 ? -13.445 20.088 4.571 1.00 98.31 216 ASN A O 1
ATOM 1798 N N . LYS A 1 217 ? -12.274 19.437 6.379 1.00 97.94 217 LYS A N 1
ATOM 1799 C CA . LYS A 1 217 ? -13.413 19.258 7.297 1.00 97.94 217 LYS A CA 1
ATOM 1800 C C . LYS A 1 217 ? -14.489 18.307 6.750 1.00 97.94 217 LYS A C 1
ATOM 1802 O O . LYS A 1 217 ? -15.674 18.480 7.028 1.00 97.94 217 LYS A O 1
ATOM 1807 N N . ASN A 1 218 ? -14.086 17.311 5.963 1.00 98.56 218 ASN A N 1
ATOM 1808 C CA . ASN A 1 218 ? -14.999 16.329 5.391 1.00 98.56 218 ASN A CA 1
ATOM 1809 C C . ASN A 1 218 ? -15.164 15.153 6.363 1.00 98.56 218 ASN A C 1
ATOM 1811 O O . ASN A 1 218 ? -14.311 14.266 6.414 1.00 98.56 218 ASN A O 1
ATOM 1815 N N . LEU A 1 219 ? -16.253 15.167 7.134 1.00 98.19 219 LEU A N 1
ATOM 1816 C CA . LEU A 1 219 ? -16.517 14.177 8.180 1.00 98.19 219 LEU A CA 1
ATOM 1817 C C . LEU A 1 219 ? -16.583 12.744 7.635 1.00 98.19 219 LEU A C 1
ATOM 1819 O O . LEU A 1 219 ? -15.933 11.859 8.187 1.00 98.19 219 LEU A O 1
ATOM 1823 N N . ASP A 1 220 ? -17.301 12.522 6.535 1.00 98.50 220 ASP A N 1
ATOM 1824 C CA . ASP A 1 220 ? -17.492 11.183 5.966 1.00 98.50 220 ASP A CA 1
ATOM 1825 C C . ASP A 1 220 ? -16.155 10.554 5.556 1.00 98.50 22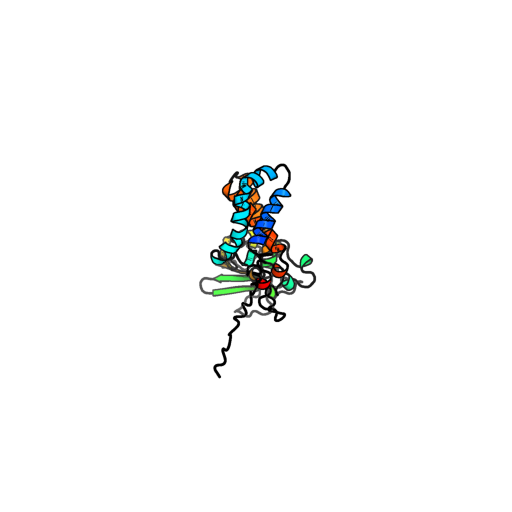0 ASP A C 1
ATOM 1827 O O . ASP A 1 220 ? -15.873 9.393 5.860 1.00 98.50 220 ASP A O 1
ATOM 1831 N N . LEU A 1 221 ? -15.285 11.342 4.913 1.00 98.44 221 LEU A N 1
ATOM 1832 C CA . LEU A 1 221 ? -13.948 10.887 4.535 1.00 98.44 221 LEU A CA 1
ATOM 1833 C C . LEU A 1 221 ? -13.033 10.699 5.747 1.00 98.44 221 LEU A C 1
ATOM 1835 O O . LEU A 1 221 ? -12.242 9.758 5.755 1.00 98.44 221 LEU A O 1
ATOM 1839 N N . VAL A 1 222 ? -13.145 11.548 6.773 1.00 98.69 222 VAL A N 1
ATOM 1840 C CA . VAL A 1 222 ? -12.406 11.365 8.029 1.00 98.69 222 VAL A CA 1
ATOM 1841 C C . VAL A 1 222 ? -12.755 10.017 8.649 1.00 98.69 222 VAL A C 1
ATOM 1843 O O . VAL A 1 222 ? -11.853 9.235 8.949 1.00 98.69 222 VAL A O 1
ATOM 1846 N N . LEU A 1 223 ? -14.043 9.710 8.808 1.00 98.62 223 LEU A N 1
ATOM 1847 C CA . LEU A 1 223 ? -14.482 8.462 9.426 1.00 98.62 223 LEU A CA 1
ATOM 1848 C C . LEU A 1 223 ? -14.100 7.248 8.576 1.00 98.62 223 LEU A C 1
ATOM 1850 O O . LEU A 1 223 ? -13.537 6.287 9.100 1.00 98.62 223 LEU A O 1
ATOM 1854 N N . ARG A 1 224 ? -14.331 7.312 7.259 1.00 98.38 224 ARG A N 1
ATOM 1855 C CA . ARG A 1 224 ? -13.958 6.241 6.326 1.00 98.38 224 ARG A CA 1
ATOM 1856 C C . ARG A 1 224 ? -12.461 5.940 6.364 1.00 98.38 224 ARG A C 1
ATOM 1858 O O . ARG A 1 224 ? -12.086 4.794 6.587 1.00 98.38 224 ARG A O 1
ATOM 1865 N N . TYR A 1 225 ? -11.604 6.946 6.171 1.00 98.38 225 TYR A N 1
ATOM 1866 C CA . TYR A 1 225 ? -10.158 6.717 6.150 1.00 98.38 225 TYR A CA 1
ATOM 1867 C C . TYR A 1 225 ? -9.602 6.324 7.520 1.00 98.38 225 TYR A C 1
ATOM 1869 O O . TYR A 1 225 ? -8.591 5.630 7.577 1.00 98.38 225 TYR A O 1
ATOM 1877 N N . SER A 1 226 ? -10.266 6.708 8.613 1.00 98.25 226 SER A N 1
ATOM 1878 C CA . SER A 1 226 ? -9.896 6.266 9.962 1.00 98.25 226 SER A CA 1
ATOM 1879 C C . SER A 1 226 ? -10.193 4.783 10.198 1.00 98.25 226 SER A C 1
ATOM 1881 O O . SER A 1 226 ? -9.362 4.089 10.777 1.00 98.25 226 SER A O 1
ATOM 1883 N N . ALA A 1 227 ? -11.336 4.278 9.723 1.00 98.12 227 ALA A N 1
ATOM 1884 C CA . ALA A 1 227 ? -11.634 2.845 9.774 1.00 98.12 227 ALA A CA 1
ATOM 1885 C C . ALA A 1 227 ? -10.702 2.045 8.843 1.00 98.12 227 ALA A C 1
ATOM 1887 O O . ALA A 1 227 ? -10.129 1.033 9.249 1.00 98.12 227 ALA A O 1
ATOM 1888 N N . ASP A 1 228 ? -10.487 2.541 7.618 1.00 97.38 228 ASP A N 1
ATOM 1889 C CA . ASP A 1 228 ? -9.606 1.906 6.633 1.00 97.38 228 ASP A CA 1
ATOM 1890 C C . ASP A 1 228 ? -8.154 1.820 7.142 1.00 97.38 228 ASP A C 1
ATOM 1892 O O . ASP A 1 228 ? -7.540 0.759 7.061 1.00 97.38 228 ASP A O 1
ATOM 1896 N N . ILE A 1 229 ? -7.581 2.900 7.696 1.00 96.94 229 ILE A N 1
ATOM 1897 C CA . ILE A 1 229 ? -6.193 2.859 8.190 1.00 96.94 229 ILE A CA 1
ATOM 1898 C C . ILE A 1 229 ? -6.039 1.891 9.367 1.00 96.94 229 ILE A C 1
ATOM 1900 O O . ILE A 1 229 ? -5.041 1.177 9.433 1.00 96.94 229 ILE A O 1
ATOM 1904 N N . GLY A 1 230 ? -7.030 1.817 10.263 1.00 96.69 230 GLY A N 1
ATOM 1905 C CA . GLY A 1 230 ? -7.022 0.867 11.372 1.00 96.69 230 GLY A CA 1
ATOM 1906 C C . GLY A 1 230 ? -7.092 -0.587 10.902 1.00 96.69 230 GLY A C 1
ATOM 1907 O O . GLY A 1 230 ? -6.416 -1.442 11.470 1.00 96.69 230 GLY A O 1
ATOM 1908 N N . HIS A 1 231 ? -7.864 -0.869 9.847 1.00 96.19 231 HIS A N 1
ATOM 1909 C CA . HIS A 1 231 ? -7.909 -2.188 9.211 1.00 96.19 231 HIS A CA 1
ATOM 1910 C C . HIS A 1 231 ? -6.536 -2.619 8.693 1.00 96.19 231 HIS A C 1
ATOM 1912 O O . HIS A 1 231 ? -6.017 -3.632 9.155 1.00 96.19 231 HIS A O 1
ATOM 1918 N N . TYR A 1 232 ? -5.925 -1.810 7.820 1.00 96.19 232 TYR A N 1
ATOM 1919 C CA . TYR A 1 232 ? -4.634 -2.141 7.219 1.00 96.19 232 TYR A CA 1
ATOM 1920 C C . TYR A 1 232 ? -3.531 -2.260 8.283 1.00 96.19 232 TYR A C 1
ATOM 1922 O O . TYR A 1 232 ? -2.617 -3.072 8.161 1.00 96.19 232 TYR A O 1
ATOM 1930 N N . ILE A 1 233 ? -3.561 -1.428 9.335 1.00 95.38 233 ILE A N 1
ATOM 1931 C CA . ILE A 1 233 ? -2.614 -1.577 10.448 1.00 95.38 233 ILE A CA 1
ATOM 1932 C C . ILE A 1 233 ? -2.818 -2.944 11.106 1.00 95.38 233 ILE A C 1
ATOM 1934 O O . ILE A 1 233 ? -1.833 -3.599 11.429 1.00 95.38 233 ILE A O 1
ATOM 1938 N N . GLY A 1 234 ? -4.066 -3.388 11.272 1.00 94.00 234 GLY A N 1
ATOM 1939 C CA . GLY A 1 234 ? -4.394 -4.742 11.717 1.00 94.00 234 GLY A CA 1
ATOM 1940 C C . GLY A 1 234 ? -3.753 -5.823 10.845 1.00 94.00 234 GLY A C 1
ATOM 1941 O O . GLY A 1 234 ? -3.063 -6.677 11.398 1.00 94.00 234 GLY A O 1
ATOM 1942 N N . ASP A 1 235 ? -3.885 -5.734 9.518 1.00 94.62 235 ASP A N 1
ATOM 1943 C CA . ASP A 1 235 ? -3.260 -6.676 8.569 1.00 94.62 235 ASP A CA 1
ATOM 1944 C C . ASP A 1 235 ? -1.744 -6.778 8.765 1.00 94.62 235 ASP A C 1
ATOM 1946 O O . ASP A 1 235 ? -1.185 -7.867 8.849 1.00 94.62 235 ASP A O 1
ATOM 1950 N N . ALA A 1 236 ? -1.050 -5.648 8.939 1.00 93.38 236 ALA A N 1
ATOM 1951 C CA . ALA A 1 236 ? 0.404 -5.668 9.138 1.00 93.38 236 ALA A CA 1
ATOM 1952 C C . ALA A 1 236 ? 0.839 -6.349 10.444 1.00 93.38 236 ALA A C 1
ATOM 1954 O O . ALA A 1 236 ? 2.007 -6.716 10.578 1.00 93.38 236 ALA A O 1
ATOM 1955 N N . HIS A 1 237 ? -0.075 -6.515 11.403 1.00 91.94 237 HIS A N 1
ATOM 1956 C CA . HIS A 1 237 ? 0.171 -7.267 12.631 1.00 91.94 237 HIS A CA 1
ATOM 1957 C C . HIS A 1 237 ? -0.204 -8.750 12.508 1.00 91.94 237 HIS A C 1
ATOM 1959 O O . HIS A 1 237 ? 0.054 -9.503 13.447 1.00 91.94 237 HIS A O 1
ATOM 1965 N N . VAL A 1 238 ? -0.753 -9.188 11.370 1.00 91.94 238 VAL A N 1
ATOM 1966 C CA . VAL A 1 238 ? -0.967 -10.599 11.039 1.00 91.94 238 VAL A CA 1
ATOM 1967 C C . VAL A 1 238 ? 0.304 -11.142 10.369 1.00 91.94 238 VAL A C 1
ATOM 1969 O O . VAL A 1 238 ? 0.585 -10.806 9.220 1.00 91.94 238 VAL A O 1
ATOM 1972 N N . PRO A 1 239 ? 1.092 -12.024 11.017 1.00 91.12 239 PRO A N 1
ATOM 1973 C CA . PRO A 1 239 ? 2.372 -12.471 10.456 1.00 91.12 239 PRO A CA 1
ATOM 1974 C C . PRO A 1 239 ? 2.252 -13.173 9.096 1.00 91.12 239 PRO A C 1
ATOM 1976 O O . PRO A 1 239 ? 3.170 -13.112 8.288 1.00 91.12 239 PRO A O 1
ATOM 1979 N N . LEU A 1 240 ? 1.116 -13.818 8.812 1.00 92.69 240 LEU A N 1
ATOM 1980 C CA . LEU A 1 240 ? 0.886 -14.473 7.522 1.00 92.69 240 LEU A CA 1
ATOM 1981 C C . LEU A 1 240 ? 0.681 -13.481 6.366 1.00 92.69 240 LEU A C 1
ATOM 1983 O O . LEU A 1 240 ? 0.882 -13.862 5.220 1.00 92.69 240 LEU A O 1
ATOM 1987 N N . HIS A 1 241 ? 0.370 -12.211 6.637 1.00 93.88 241 HIS A N 1
ATOM 1988 C CA . HIS A 1 241 ? 0.296 -11.155 5.618 1.00 93.88 241 HIS A CA 1
ATOM 1989 C C . HIS A 1 241 ? 1.667 -10.563 5.265 1.00 93.88 241 HIS A C 1
ATOM 1991 O O . HIS A 1 241 ? 1.747 -9.651 4.442 1.00 93.88 241 HIS A O 1
ATOM 1997 N N . THR A 1 242 ? 2.757 -11.056 5.867 1.00 93.12 242 THR A N 1
ATOM 1998 C CA . THR A 1 242 ? 4.114 -10.533 5.630 1.00 93.12 242 THR A CA 1
ATOM 1999 C C . THR A 1 242 ? 5.059 -11.514 4.919 1.00 93.12 242 THR A C 1
ATOM 2001 O O . THR A 1 242 ? 6.252 -11.243 4.782 1.00 93.12 242 THR A O 1
ATOM 2004 N N . THR A 1 243 ? 4.548 -12.656 4.443 1.00 92.94 243 THR A N 1
ATOM 2005 C CA . THR A 1 243 ? 5.347 -13.751 3.860 1.00 92.94 243 THR A CA 1
ATOM 2006 C C . THR A 1 243 ? 4.727 -14.303 2.581 1.00 92.94 243 THR A C 1
ATOM 2008 O O . THR A 1 243 ? 3.505 -14.356 2.423 1.00 92.94 243 THR A O 1
ATOM 2011 N N . LYS A 1 244 ? 5.571 -14.836 1.692 1.00 91.81 244 LYS A N 1
ATOM 2012 C CA . LYS A 1 244 ? 5.128 -15.633 0.548 1.00 91.81 244 LYS A CA 1
ATOM 2013 C C . LYS A 1 244 ? 4.343 -16.869 0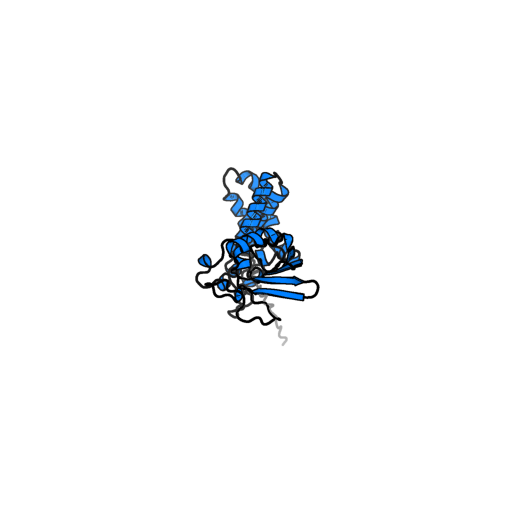.978 1.00 91.81 244 LYS A C 1
ATOM 2015 O O . LYS A 1 244 ? 3.464 -17.301 0.240 1.00 91.81 244 LYS A O 1
ATOM 2020 N N . ASN A 1 245 ? 4.627 -17.452 2.146 1.00 9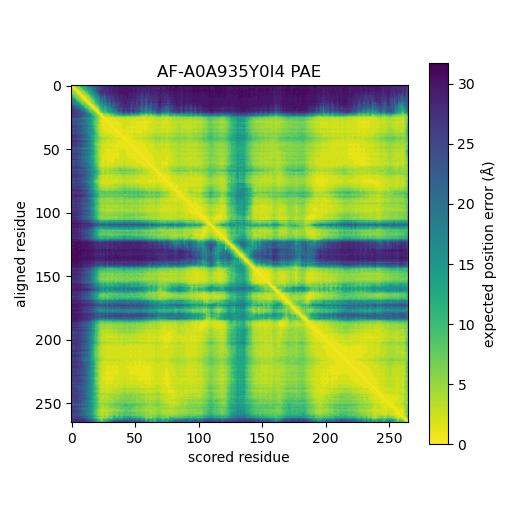2.25 245 ASN A N 1
ATOM 2021 C CA . ASN A 1 245 ? 3.965 -18.662 2.649 1.00 92.25 245 ASN A CA 1
ATOM 2022 C C . ASN A 1 245 ? 2.655 -18.374 3.413 1.00 92.25 245 ASN A C 1
ATOM 2024 O O . ASN A 1 245 ? 2.322 -19.085 4.362 1.00 92.25 245 ASN A O 1
ATOM 2028 N N . TYR A 1 246 ? 1.915 -17.337 3.012 1.00 89.94 246 TYR A N 1
ATOM 2029 C CA . TYR A 1 246 ? 0.730 -16.829 3.715 1.00 89.94 246 TYR A CA 1
ATOM 2030 C C . TYR A 1 246 ? -0.356 -17.883 3.994 1.00 89.94 246 TYR A C 1
ATOM 2032 O O . TYR A 1 246 ? -1.096 -17.765 4.966 1.00 89.94 246 TYR A O 1
ATOM 2040 N N . ASN A 1 247 ? -0.455 -18.934 3.172 1.00 91.06 247 ASN A N 1
ATOM 2041 C CA . ASN A 1 247 ? -1.435 -20.005 3.339 1.00 91.06 247 ASN A CA 1
ATOM 2042 C C . ASN A 1 247 ? -0.794 -21.380 3.572 1.00 91.06 247 ASN A C 1
ATOM 2044 O O . ASN A 1 247 ? -1.466 -22.389 3.394 1.00 91.06 247 ASN A O 1
ATOM 2048 N N . GLY A 1 248 ? 0.486 -21.453 3.952 1.00 90.62 248 GLY A N 1
ATOM 2049 C CA . GLY A 1 248 ? 1.176 -22.722 4.224 1.00 90.62 248 GLY A CA 1
ATOM 2050 C C . GLY A 1 248 ? 1.481 -23.567 2.978 1.00 90.62 248 GLY A C 1
ATOM 2051 O O . GLY A 1 248 ? 1.824 -24.747 3.089 1.00 90.62 248 GLY A O 1
ATOM 2052 N N . GLN A 1 249 ? 1.363 -22.991 1.779 1.00 93.75 249 GLN A N 1
ATOM 2053 C CA . GLN A 1 249 ? 1.548 -23.678 0.500 1.00 93.75 249 GLN A CA 1
ATOM 2054 C C . GLN A 1 249 ? 2.988 -24.130 0.220 1.00 93.75 249 GLN A C 1
ATOM 2056 O O . GLN A 1 249 ? 3.194 -25.008 -0.611 1.00 93.75 249 GLN A O 1
ATOM 2061 N N . LEU A 1 250 ? 3.982 -23.568 0.912 1.00 93.06 250 LEU A N 1
ATOM 2062 C CA . LEU A 1 250 ? 5.391 -23.965 0.803 1.00 93.06 250 LEU A CA 1
ATOM 2063 C C . LEU A 1 250 ? 5.793 -25.024 1.842 1.00 93.06 250 LEU A C 1
ATOM 2065 O O . LEU A 1 250 ? 6.875 -25.596 1.745 1.00 93.06 250 LEU A O 1
ATOM 2069 N N . THR A 1 251 ? 4.935 -25.297 2.828 1.00 94.00 251 THR A N 1
ATOM 2070 C CA . THR A 1 251 ? 5.194 -26.232 3.939 1.00 94.00 251 THR A CA 1
ATOM 2071 C C . THR A 1 251 ? 4.190 -27.386 4.001 1.00 94.00 251 THR A C 1
ATOM 2073 O O . THR A 1 251 ? 4.181 -28.135 4.975 1.00 94.00 251 THR A O 1
ATOM 2076 N N . ASN A 1 252 ? 3.349 -27.551 2.971 1.00 93.38 252 ASN A N 1
ATOM 2077 C CA . ASN A 1 252 ? 2.234 -28.509 2.933 1.00 93.38 252 ASN A CA 1
ATOM 2078 C C . ASN A 1 252 ? 1.224 -28.334 4.085 1.00 93.38 252 ASN A C 1
ATOM 2080 O O . ASN A 1 252 ? 0.583 -29.291 4.512 1.00 93.38 252 ASN A O 1
ATOM 2084 N N . GLN A 1 253 ? 1.053 -27.104 4.567 1.00 92.50 253 GLN A N 1
ATOM 2085 C CA . GLN A 1 253 ? 0.076 -26.719 5.592 1.00 92.50 253 GLN A CA 1
ATOM 2086 C C . GLN A 1 253 ? -1.025 -25.840 4.983 1.00 92.50 253 GLN A C 1
ATOM 2088 O O . GLN A 1 253 ? -1.450 -24.845 5.569 1.00 92.50 253 GLN A O 1
ATOM 2093 N N . VAL A 1 254 ? -1.452 -26.192 3.765 1.00 92.12 254 VAL A N 1
ATOM 2094 C CA . VAL A 1 254 ? -2.441 -25.427 2.998 1.00 92.12 254 VAL A CA 1
ATOM 2095 C C . VAL A 1 254 ? -3.718 -25.242 3.816 1.00 92.12 254 VAL A C 1
ATOM 2097 O O . VAL A 1 254 ? -4.299 -26.216 4.288 1.00 92.12 254 VAL A O 1
ATOM 2100 N N . GLY A 1 255 ? -4.165 -23.994 3.957 1.00 87.44 255 GLY A N 1
ATOM 2101 C CA . GLY A 1 255 ? -5.375 -23.648 4.706 1.00 87.44 255 GLY A CA 1
ATOM 2102 C C . GLY A 1 255 ? -5.118 -23.132 6.120 1.00 87.44 255 GLY A C 1
ATOM 2103 O O . GLY A 1 255 ? -6.080 -22.776 6.800 1.00 87.44 255 GLY A O 1
ATOM 2104 N N . ILE A 1 256 ? -3.855 -23.028 6.558 1.00 87.88 256 ILE A N 1
ATOM 2105 C CA . ILE A 1 256 ? -3.508 -22.460 7.873 1.00 87.88 256 ILE A CA 1
ATOM 2106 C C . ILE A 1 256 ? -4.049 -21.033 8.059 1.00 87.88 256 ILE A C 1
ATOM 2108 O O . ILE A 1 256 ? -4.421 -20.652 9.165 1.00 87.88 256 ILE A O 1
ATOM 2112 N N . HIS A 1 257 ? -4.167 -20.275 6.966 1.00 86.06 257 HIS A N 1
ATOM 2113 C CA . HIS A 1 257 ? -4.700 -18.917 6.966 1.00 86.06 257 HIS A CA 1
ATOM 2114 C C . HIS A 1 257 ? -6.157 -18.891 7.458 1.00 86.06 257 HIS A C 1
ATOM 2116 O O . HIS A 1 257 ? -6.486 -18.225 8.438 1.00 86.06 257 HIS A O 1
ATOM 2122 N N . ALA A 1 258 ? -7.001 -19.724 6.840 1.00 84.88 258 ALA A N 1
ATOM 2123 C CA . ALA A 1 258 ? -8.400 -19.882 7.221 1.00 84.88 258 ALA A CA 1
ATOM 2124 C C . ALA A 1 258 ? -8.557 -20.581 8.581 1.00 84.88 258 ALA A C 1
ATOM 2126 O O . ALA A 1 258 ? -9.450 -20.233 9.348 1.00 84.88 258 ALA A O 1
ATOM 2127 N N . PHE A 1 259 ? -7.681 -21.541 8.899 1.00 83.88 259 PHE A N 1
ATOM 2128 C CA . PHE A 1 259 ? -7.680 -22.239 10.187 1.00 83.88 259 PHE A CA 1
ATOM 2129 C C . PHE A 1 259 ? -7.486 -21.281 11.372 1.00 83.88 259 PHE A C 1
ATOM 2131 O O . PHE A 1 259 ? -8.141 -21.444 12.396 1.00 83.88 259 PHE A O 1
ATOM 2138 N N . LEU A 1 260 ? -6.634 -20.261 11.223 1.00 81.94 260 LEU A N 1
ATOM 2139 C CA . LEU A 1 260 ? -6.407 -19.222 12.237 1.00 81.94 260 LEU A CA 1
ATOM 2140 C C . LEU A 1 260 ? -7.444 -18.083 12.189 1.00 81.94 260 LEU A C 1
ATOM 2142 O O . LEU A 1 260 ? -7.276 -17.058 12.854 1.00 81.94 260 LEU A O 1
ATOM 2146 N N . GLY A 1 261 ? -8.504 -18.245 11.392 1.00 74.25 261 GLY A N 1
ATOM 2147 C CA . GLY A 1 261 ? -9.587 -17.275 11.267 1.00 74.25 261 GLY A CA 1
ATOM 2148 C C . GLY A 1 261 ? -9.189 -15.988 10.549 1.00 74.25 261 GLY A C 1
ATOM 2149 O O . GLY A 1 261 ? -9.869 -14.979 10.720 1.00 74.25 261 GLY A O 1
ATOM 2150 N N . ILE A 1 262 ? -8.100 -15.998 9.780 1.00 78.38 262 ILE A N 1
ATOM 2151 C CA . ILE A 1 262 ? -7.671 -14.858 8.973 1.00 78.38 262 ILE A CA 1
ATOM 2152 C C . ILE A 1 262 ? -8.367 -14.942 7.611 1.00 78.38 262 ILE A C 1
ATOM 2154 O O . ILE A 1 262 ? -8.521 -16.021 7.028 1.00 78.38 262 ILE A O 1
ATOM 2158 N N . GLN A 1 263 ? -8.815 -13.800 7.099 1.00 69.31 263 GLN A N 1
ATOM 2159 C CA . GLN A 1 263 ? -9.452 -13.754 5.791 1.00 69.31 263 GLN A CA 1
ATOM 2160 C C . GLN A 1 263 ? -8.425 -13.928 4.671 1.00 69.31 263 GLN A C 1
ATOM 2162 O O . GLN A 1 263 ? -7.317 -13.406 4.741 1.00 69.31 263 GLN A O 1
ATOM 2167 N N . SER A 1 264 ? -8.787 -14.679 3.629 1.00 57.81 264 SER A N 1
ATOM 2168 C CA . SER A 1 264 ? -7.880 -14.943 2.514 1.00 57.81 264 SER A CA 1
ATOM 2169 C C . SER A 1 264 ? -7.580 -13.661 1.733 1.00 57.81 264 SER A C 1
ATOM 2171 O O . SER A 1 264 ? -8.475 -13.137 1.070 1.00 57.81 264 SER A O 1
ATOM 2173 N N . THR A 1 265 ? -6.329 -13.213 1.800 1.00 53.56 265 THR A N 1
ATOM 2174 C CA . THR A 1 265 ? -5.706 -12.197 0.934 1.00 53.56 265 THR A CA 1
ATOM 2175 C C . THR A 1 265 ? -5.854 -12.520 -0.544 1.00 53.56 265 THR A C 1
ATOM 2177 O O . THR A 1 265 ? -5.635 -13.707 -0.889 1.00 53.56 265 THR A O 1
#

Nearest PDB structures (foldseek):
  8ph9-assembly1_I  TM=2.879E-01  e=4.947E+00  Escherichia coli
  6cux-assembly1_C  TM=2.798E-01  e=6.485E+00  Escherichia coli K-12
  5ual-assembly1_C  TM=2.641E-01  e=8.052E+00  Escherichia coli K-12
  7py0-assembly1_C  TM=2.307E-01  e=9.471E+00  Escherichia coli

Solvent-accessible surface area (backbone atoms only — not comparable to full-atom values): 15045 Å² total; per-residue (Å²): 141,82,87,81,83,80,83,79,81,80,82,77,80,75,79,73,78,74,82,82,53,45,66,53,18,66,59,26,22,23,51,52,35,52,52,48,43,76,71,45,58,82,88,53,26,62,63,47,60,76,42,41,68,57,34,29,70,44,14,44,45,65,70,62,37,36,83,75,38,68,52,42,45,37,40,52,21,31,35,38,61,82,42,45,96,57,21,90,76,61,52,59,95,45,60,35,48,39,31,61,52,26,26,37,36,27,38,34,46,104,88,48,78,45,80,70,50,48,37,78,79,47,62,96,90,46,64,66,45,64,90,78,70,89,63,93,88,69,79,55,84,67,66,56,58,65,69,61,49,21,55,48,40,48,73,66,51,57,77,54,68,50,58,56,63,37,82,39,57,35,91,78,50,54,58,87,64,48,67,88,48,89,80,50,63,27,35,38,39,42,46,69,32,55,87,47,26,38,27,80,53,44,49,57,52,38,52,53,52,26,53,51,19,55,76,69,67,36,61,70,50,31,51,51,32,52,12,46,47,39,24,48,55,44,32,75,71,38,73,48,33,42,34,78,55,35,38,23,72,84,74,81,42,68,52,48,31,56,70,53,20,31,71,89,116

Secondary structure (DSSP, 8-state):
----------------------SSSHHHHHHHHHHHHHHS-TTTHHHHHHTHHHHHHGGGHHHHHTTTSTTSGGGS---GGGG-TTHHHHS-SSHHHHHHHSEEEEEEETTEEEEEEEGGGS-TT-----SS--STT----PPPPHHHHHHHHHHHTTT-TT-SEEEEEGGGS-TTT-GGGTT-SEEEEEESSGGG--HHHHHHHHHHHHHHHHHTT-HHHHHHHHHHHHHHHHHHTSGGGGSTTTTSTTTT-TTHHHHTT----

Mean predicted aligned error: 10.24 Å